Protein AF-A0A1U6GLF3-F1 (afdb_monomer)

Secondary structure (DSSP, 8-state):
--S-------B-SS-B-HHHHHHHHHHH--SEEEE-SSS-TTT-PPPPHHHHHHHHHHHHHTT-EEEEE-TTGGGS-S-----HHHHHTTSSEEEEEESIIIIIGGG--EEEE--HHHHHHHHHHHHHHHSS--HHHHHHHHHHHHTSHHHHHHHHHHHHHHHHHHHHHHHHHTTTPPPPTT--SSSEEEEE-SS-HHHHHHHHHHTT---EEGGGGSTT----SEEEEETTT--HHHHHHHHHHHHHTT-

Sequence (251 aa):
MKGYQVVSVERDYQGPNIEQMRQILEKYRPKLYITNSVLHNPTSYNLQPARAHQVLNLMHEYDVCIFEDDLYAAFLPDEKPLRYANIDQFERVFYATGFSKSMASGWRVGMLVSPDRFINQIIKLKTLSNMTSPEFGERVVHRLWTQGEYRRQLKKVHQKLYIAHQDMRDALSKIDINYPEHTNQGIFAWIDTGVDSGKLALEAYKDGWLVAPGQLFNPNAQSSTYLRLNVATTSHEFLKWLGEYISSLSI

Radius of gyration: 19.98 Å; Cα contacts (8 Å, |Δi|>4): 381; chains: 1; bounding box: 58×38×49 Å

Structure (mmCIF, N/CA/C/O backbone):
data_AF-A0A1U6GLF3-F1
#
_entry.id   AF-A0A1U6GLF3-F1
#
loop_
_atom_site.group_PDB
_atom_site.id
_atom_site.type_symbol
_atom_site.label_atom_id
_atom_site.label_alt_id
_atom_site.label_comp_id
_atom_site.label_asym_id
_atom_site.label_entity_id
_atom_site.label_seq_id
_atom_site.pdbx_PDB_ins_code
_atom_site.Cartn_x
_atom_site.Cartn_y
_atom_site.Cartn_z
_atom_site.occupancy
_atom_site.B_iso_or_equiv
_atom_site.auth_seq_id
_atom_site.auth_comp_id
_atom_site.auth_asym_id
_atom_site.auth_atom_id
_atom_site.pdbx_PDB_model_num
ATOM 1 N N . MET A 1 1 ? -2.210 18.570 5.078 1.00 46.34 1 MET A N 1
ATOM 2 C CA . MET A 1 1 ? -2.744 18.012 6.340 1.00 46.34 1 MET A CA 1
ATOM 3 C C . MET A 1 1 ? -2.269 18.890 7.486 1.00 46.34 1 MET A C 1
ATOM 5 O O . MET A 1 1 ? -1.106 18.806 7.844 1.00 46.34 1 MET A O 1
ATOM 9 N N . LYS A 1 2 ? -3.097 19.808 7.998 1.00 44.94 2 LYS A N 1
ATOM 10 C CA . LYS A 1 2 ? -2.726 20.607 9.178 1.00 44.94 2 LYS A CA 1
ATOM 11 C C . LYS A 1 2 ? -3.247 19.88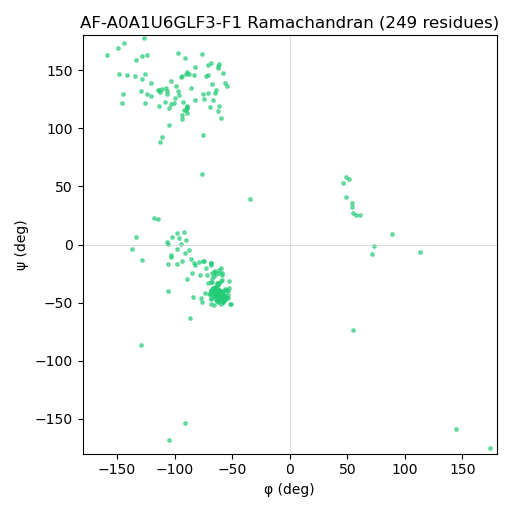8 10.426 1.00 44.94 2 LYS A C 1
ATOM 13 O O . LYS A 1 2 ? -4.442 19.628 10.492 1.00 44.94 2 LYS A O 1
ATOM 18 N N . GLY A 1 3 ? -2.356 19.559 11.365 1.00 79.50 3 GLY A N 1
ATOM 19 C CA . GLY A 1 3 ? -2.713 19.138 12.728 1.00 79.50 3 GLY A CA 1
ATOM 20 C C . GLY A 1 3 ? -2.412 17.689 13.137 1.00 79.50 3 GLY A C 1
ATOM 21 O O . GLY A 1 3 ? -2.563 17.384 14.313 1.00 79.50 3 GLY A O 1
ATOM 22 N N . TYR A 1 4 ? -1.962 16.810 12.233 1.00 85.75 4 TYR A N 1
ATOM 23 C CA . TYR A 1 4 ? -1.623 15.419 12.578 1.00 85.75 4 TYR A CA 1
ATOM 24 C C . TYR A 1 4 ? -0.126 15.154 12.423 1.00 85.75 4 TYR A C 1
ATOM 26 O O . TYR A 1 4 ? 0.455 15.486 11.390 1.00 85.75 4 TYR A O 1
ATOM 34 N N . GLN A 1 5 ? 0.477 14.523 13.431 1.00 89.88 5 GLN A N 1
ATOM 35 C CA . GLN A 1 5 ? 1.827 13.975 13.346 1.00 89.88 5 GLN A CA 1
ATOM 36 C C . GLN A 1 5 ? 1.745 12.533 12.840 1.00 89.88 5 GLN A C 1
ATOM 38 O O . GLN A 1 5 ? 1.133 11.681 13.483 1.00 89.88 5 GLN A O 1
ATOM 43 N N . VAL A 1 6 ? 2.355 12.265 11.687 1.00 91.12 6 VAL A N 1
ATOM 44 C CA . VAL A 1 6 ? 2.458 10.915 11.121 1.00 91.12 6 VAL A CA 1
ATOM 45 C C . VAL A 1 6 ? 3.808 10.332 11.518 1.00 91.12 6 VAL A C 1
ATOM 47 O O . VAL A 1 6 ? 4.839 10.968 11.315 1.00 91.12 6 VAL A O 1
ATOM 50 N N . VAL A 1 7 ? 3.795 9.128 12.085 1.00 93.62 7 VAL A N 1
ATOM 51 C CA . VAL A 1 7 ? 5.000 8.367 12.429 1.00 93.62 7 VAL A CA 1
ATOM 52 C C . VAL A 1 7 ? 4.946 7.052 11.663 1.00 93.62 7 VAL A C 1
ATOM 54 O O . VAL A 1 7 ? 3.930 6.359 11.694 1.00 93.62 7 VAL A O 1
ATOM 57 N N . SER A 1 8 ? 6.011 6.735 10.934 1.00 93.62 8 SER A N 1
ATOM 58 C CA . SER A 1 8 ? 6.107 5.515 10.135 1.00 93.62 8 SER A CA 1
ATOM 59 C C . SER A 1 8 ? 6.685 4.360 10.935 1.00 93.62 8 SER A C 1
ATOM 61 O O . SER A 1 8 ? 7.580 4.557 11.753 1.00 93.62 8 SER A O 1
ATOM 63 N N . VAL A 1 9 ? 6.237 3.154 10.605 1.00 95.38 9 VAL A N 1
ATOM 64 C CA . VAL A 1 9 ? 6.866 1.899 11.008 1.00 95.38 9 VAL A CA 1
ATOM 65 C C . VAL A 1 9 ? 7.381 1.203 9.751 1.00 95.38 9 VAL A C 1
ATOM 67 O O . VAL A 1 9 ? 6.678 1.127 8.741 1.00 95.38 9 VAL A O 1
ATOM 70 N N . GLU A 1 10 ? 8.619 0.736 9.796 1.00 94.56 10 GLU A N 1
ATOM 71 C CA . GLU A 1 10 ? 9.211 -0.107 8.770 1.00 94.56 10 GLU A CA 1
ATOM 72 C C . GLU A 1 10 ? 8.442 -1.418 8.665 1.00 94.56 10 GLU A C 1
ATOM 74 O O . GLU A 1 10 ? 7.819 -1.886 9.621 1.00 94.56 10 GLU A O 1
ATOM 79 N N . ARG A 1 11 ? 8.480 -2.030 7.487 1.00 94.50 11 ARG A N 1
ATOM 80 C CA . ARG A 1 11 ? 7.814 -3.303 7.242 1.00 94.50 11 ARG A CA 1
ATOM 81 C C . ARG A 1 11 ? 8.654 -4.192 6.350 1.00 94.50 11 ARG A C 1
ATOM 83 O O . ARG A 1 11 ? 9.294 -3.718 5.416 1.00 94.50 11 ARG A O 1
ATOM 90 N N . ASP A 1 12 ? 8.568 -5.480 6.615 1.00 95.81 12 ASP A N 1
ATOM 91 C CA . ASP A 1 12 ? 9.106 -6.537 5.774 1.00 95.81 12 ASP A CA 1
ATOM 92 C C . ASP A 1 12 ? 7.955 -7.226 5.007 1.00 95.81 12 ASP A C 1
ATOM 94 O O . ASP A 1 12 ? 6.815 -6.734 4.948 1.00 95.81 12 ASP A O 1
ATOM 98 N N . TYR A 1 13 ? 8.253 -8.364 4.381 1.00 95.19 13 TYR A N 1
ATOM 99 C CA . TYR A 1 13 ? 7.259 -9.184 3.686 1.00 95.19 13 TYR A CA 1
ATOM 100 C C . TYR A 1 13 ? 6.244 -9.849 4.626 1.00 95.19 13 TYR A C 1
ATOM 102 O O . TYR A 1 13 ? 5.195 -10.292 4.165 1.00 95.19 13 TYR A O 1
ATOM 110 N N . GLN A 1 14 ? 6.531 -9.908 5.929 1.00 95.19 14 GLN A N 1
ATOM 111 C CA . GLN A 1 14 ? 5.641 -10.463 6.943 1.00 95.19 14 GLN A CA 1
ATOM 112 C C . GLN A 1 14 ? 4.687 -9.413 7.519 1.00 95.19 14 GLN A C 1
ATOM 114 O O . GLN A 1 14 ? 3.576 -9.751 7.933 1.00 95.19 14 GLN A O 1
ATOM 119 N N . GLY A 1 15 ? 5.107 -8.147 7.556 1.00 95.62 15 GLY A N 1
ATOM 120 C CA . GLY A 1 15 ? 4.321 -7.012 8.032 1.00 95.62 15 GLY A CA 1
ATOM 121 C C . GLY A 1 15 ? 5.177 -5.963 8.753 1.00 95.62 15 GLY A C 1
ATOM 122 O O . GLY A 1 15 ? 6.382 -5.886 8.526 1.00 95.62 15 GLY A O 1
ATOM 123 N N . PRO A 1 16 ? 4.577 -5.105 9.597 1.00 97.38 16 PRO A N 1
ATOM 124 C CA . PRO A 1 16 ? 5.299 -4.015 10.259 1.00 97.38 16 PRO A CA 1
ATOM 125 C C . PRO A 1 16 ? 6.267 -4.523 11.336 1.00 97.38 16 PRO A C 1
ATOM 127 O O . PRO A 1 16 ? 5.963 -5.495 12.025 1.00 97.38 16 PRO A O 1
ATOM 130 N N . ASN A 1 17 ? 7.409 -3.864 11.528 1.00 97.88 17 ASN A N 1
ATOM 131 C CA . ASN A 1 17 ? 8.384 -4.171 12.575 1.00 97.88 17 ASN A CA 1
ATOM 132 C C . ASN A 1 17 ? 7.757 -3.991 13.972 1.00 97.88 17 ASN A C 1
ATOM 134 O O . ASN A 1 17 ? 7.386 -2.884 14.358 1.00 97.88 17 ASN A O 1
ATOM 138 N N . ILE A 1 18 ? 7.633 -5.089 14.724 1.00 98.25 18 ILE A N 1
ATOM 139 C CA . ILE A 1 18 ? 6.930 -5.114 16.018 1.00 98.25 18 ILE A CA 1
ATOM 140 C C . ILE A 1 18 ? 7.671 -4.328 17.095 1.00 98.25 18 ILE A C 1
ATOM 142 O O . ILE A 1 18 ? 7.039 -3.623 17.877 1.00 98.25 18 ILE A O 1
ATOM 146 N N . GLU A 1 19 ? 8.997 -4.424 17.127 1.00 98.25 19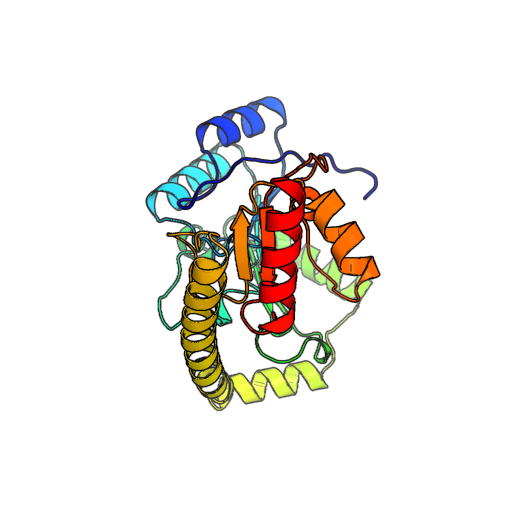 GLU A N 1
ATOM 147 C CA . GLU A 1 19 ? 9.806 -3.744 18.137 1.00 98.25 19 GLU A CA 1
ATOM 148 C C . GLU A 1 19 ? 9.760 -2.229 17.931 1.00 98.25 19 GLU A C 1
ATOM 150 O O . GLU A 1 19 ? 9.442 -1.468 18.844 1.00 98.25 19 GLU A O 1
ATOM 155 N N . GLN A 1 20 ? 9.948 -1.785 16.687 1.00 98.06 20 GLN A N 1
ATOM 156 C CA . GLN A 1 20 ? 9.803 -0.375 16.340 1.00 98.06 20 GLN A CA 1
ATOM 157 C C . GLN A 1 20 ? 8.376 0.125 16.608 1.00 98.06 20 GLN A C 1
ATOM 159 O O . GLN A 1 20 ? 8.192 1.235 17.108 1.00 98.06 20 GLN A O 1
ATOM 164 N N . MET A 1 21 ? 7.357 -0.691 16.318 1.00 98.19 21 MET A N 1
ATOM 165 C CA . MET A 1 21 ? 5.968 -0.352 16.624 1.00 98.19 21 MET A CA 1
ATOM 166 C C . MET A 1 21 ? 5.758 -0.141 18.127 1.00 98.19 21 MET A C 1
ATOM 168 O O . MET A 1 21 ? 5.161 0.867 18.499 1.00 98.19 21 MET A O 1
ATOM 172 N N . ARG A 1 22 ? 6.282 -1.021 18.992 1.00 98.50 22 ARG A N 1
ATOM 173 C CA . ARG A 1 22 ? 6.209 -0.862 20.455 1.00 98.50 22 ARG A CA 1
ATOM 174 C C . ARG A 1 22 ? 6.838 0.457 20.908 1.00 98.50 22 ARG A C 1
ATOM 176 O O . ARG A 1 22 ? 6.184 1.235 21.599 1.00 98.50 22 ARG A O 1
ATOM 183 N N . GLN A 1 23 ? 8.046 0.761 20.437 1.00 98.38 23 GLN A N 1
ATOM 184 C CA . GLN A 1 23 ? 8.742 2.013 20.760 1.00 98.38 23 GLN A CA 1
ATOM 185 C C . GLN A 1 23 ? 7.941 3.251 20.325 1.00 98.38 23 GLN A C 1
ATOM 187 O O . GLN A 1 23 ? 7.858 4.243 21.054 1.00 98.38 23 GLN A O 1
ATOM 192 N N . ILE A 1 24 ? 7.310 3.199 19.147 1.00 97.69 24 ILE A N 1
ATOM 193 C CA . ILE A 1 24 ? 6.441 4.274 18.652 1.00 97.69 24 ILE A CA 1
ATOM 194 C C . ILE A 1 24 ? 5.203 4.429 19.543 1.00 97.69 24 ILE A C 1
ATOM 196 O O . ILE A 1 24 ? 4.831 5.555 19.883 1.00 97.69 24 ILE A O 1
ATOM 200 N N . LEU A 1 25 ? 4.569 3.320 19.929 1.00 98.06 25 LEU A N 1
ATOM 201 C CA . LEU A 1 25 ? 3.377 3.320 20.776 1.00 98.06 25 LEU A CA 1
ATOM 202 C C . LEU A 1 25 ? 3.663 3.905 22.162 1.00 98.06 25 LEU A C 1
ATOM 204 O O . LEU A 1 25 ? 2.889 4.733 22.644 1.00 98.06 25 LEU A O 1
ATOM 208 N N . GLU A 1 26 ? 4.792 3.544 22.769 1.00 97.81 26 GLU A N 1
ATOM 209 C CA . GLU A 1 26 ? 5.230 4.069 24.065 1.00 97.81 26 GLU A CA 1
ATOM 210 C C . GLU A 1 26 ? 5.512 5.567 24.013 1.00 97.81 26 GLU A C 1
ATOM 212 O O . GLU A 1 26 ? 5.031 6.317 24.866 1.00 97.81 26 GLU A O 1
ATOM 217 N N . LYS A 1 27 ? 6.262 5.996 22.993 1.00 97.62 27 LYS A N 1
ATOM 218 C CA . LYS A 1 27 ? 6.751 7.369 22.869 1.00 97.62 27 LYS A CA 1
ATOM 219 C C . LYS A 1 27 ? 5.681 8.353 22.409 1.00 97.62 27 LYS A C 1
ATOM 221 O O . LYS A 1 27 ? 5.593 9.451 22.950 1.00 97.62 27 LYS A O 1
ATOM 226 N N . TYR A 1 28 ? 4.911 7.995 21.383 1.00 96.38 28 TYR A N 1
ATOM 227 C CA . TYR A 1 28 ? 4.011 8.927 20.696 1.00 96.38 28 TYR A CA 1
ATOM 228 C C . TYR A 1 28 ? 2.534 8.712 21.030 1.00 96.38 28 TYR A C 1
ATOM 230 O O . TYR A 1 28 ? 1.734 9.606 20.763 1.00 96.38 28 TYR A O 1
ATOM 238 N N . ARG A 1 29 ? 2.160 7.553 21.599 1.00 95.94 29 ARG A N 1
ATOM 239 C CA . ARG A 1 29 ? 0.769 7.202 21.953 1.00 95.94 29 ARG A CA 1
ATOM 240 C C . ARG A 1 29 ? -0.233 7.516 20.820 1.00 95.94 29 ARG A C 1
ATOM 242 O O . ARG A 1 29 ? -1.217 8.231 21.050 1.00 95.94 29 ARG A O 1
ATOM 249 N N . PRO A 1 30 ? 0.016 7.031 19.584 1.00 96.75 30 PRO A N 1
ATOM 250 C CA . PRO A 1 30 ? -0.841 7.322 18.441 1.00 96.75 30 PRO A CA 1
ATOM 251 C C . PRO A 1 30 ? -2.260 6.789 18.672 1.00 96.75 30 PRO A C 1
ATOM 253 O O . PRO A 1 30 ? -2.469 5.844 19.423 1.00 96.75 30 PRO A O 1
ATOM 256 N N . LYS A 1 31 ? -3.249 7.389 18.004 1.00 95.81 31 LYS A N 1
ATOM 257 C CA . LYS A 1 31 ? -4.660 6.967 18.105 1.00 95.81 31 LYS A CA 1
ATOM 258 C C . LYS A 1 31 ? -5.116 6.051 16.974 1.00 95.81 31 LYS A C 1
ATOM 260 O O . LYS A 1 31 ? -6.149 5.398 17.101 1.00 95.81 31 LYS A O 1
ATOM 265 N N . LEU A 1 32 ? -4.359 6.015 15.880 1.00 97.38 32 LEU A N 1
ATOM 266 C CA . LEU A 1 32 ? -4.729 5.299 14.669 1.00 97.38 32 LEU A CA 1
ATOM 267 C C . LEU A 1 32 ? -3.494 4.710 13.987 1.00 97.38 32 LEU A C 1
ATOM 269 O O . LEU A 1 32 ? -2.537 5.434 13.712 1.00 97.38 32 LEU A O 1
ATOM 273 N N . TYR A 1 33 ? -3.556 3.422 13.667 1.00 98.00 33 TYR A N 1
ATOM 274 C CA . TYR A 1 33 ? -2.634 2.746 12.760 1.00 98.00 33 TYR A CA 1
ATOM 275 C C . TYR A 1 33 ? -3.322 2.535 11.408 1.00 98.00 33 TYR A C 1
ATOM 277 O O . TYR A 1 33 ? -4.371 1.905 11.350 1.00 98.00 33 TYR A O 1
ATOM 285 N N . ILE A 1 34 ? -2.763 3.071 10.321 1.00 97.38 34 ILE A N 1
ATOM 286 C CA . ILE A 1 34 ? -3.330 2.965 8.966 1.00 97.38 34 ILE A CA 1
ATOM 287 C C . ILE A 1 34 ? -2.485 1.985 8.157 1.00 97.38 34 ILE A C 1
ATOM 289 O O . ILE A 1 34 ? -1.262 2.123 8.120 1.00 97.38 34 ILE A O 1
ATOM 293 N N . THR A 1 35 ? -3.112 1.007 7.505 1.00 97.06 35 THR A N 1
ATOM 294 C CA . THR A 1 35 ? -2.374 -0.026 6.771 1.00 97.06 35 THR A CA 1
ATOM 295 C C . THR A 1 35 ? -3.207 -0.725 5.701 1.00 97.06 35 THR A C 1
ATOM 297 O O . THR A 1 35 ? -4.435 -0.695 5.726 1.00 97.06 35 THR A O 1
ATOM 300 N N . ASN A 1 36 ? -2.514 -1.402 4.788 1.00 96.50 36 ASN A N 1
ATOM 301 C CA . ASN A 1 36 ? -3.086 -2.435 3.934 1.00 96.50 36 ASN A CA 1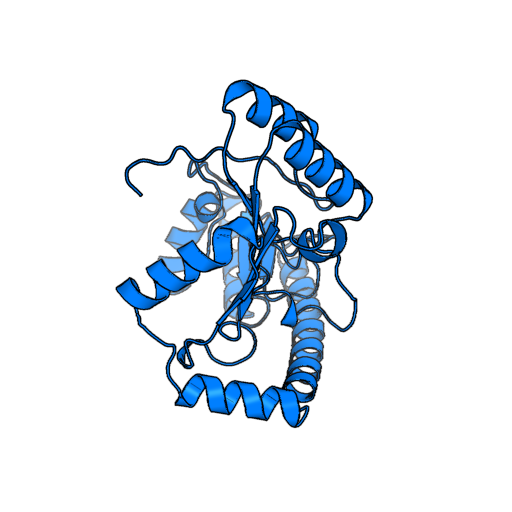
ATOM 302 C C . ASN A 1 36 ? -2.553 -3.792 4.414 1.00 96.50 36 ASN A C 1
ATOM 304 O O . ASN A 1 36 ? -1.335 -4.016 4.417 1.00 96.50 36 ASN A O 1
ATOM 308 N N . SER A 1 37 ? -3.454 -4.702 4.772 1.00 95.44 37 SER A N 1
ATOM 309 C CA . SER A 1 37 ? -3.089 -6.077 5.149 1.00 95.44 37 SER A CA 1
ATOM 310 C C . SER A 1 37 ? -2.950 -6.999 3.947 1.00 95.44 37 SER A C 1
ATOM 312 O O . SER A 1 37 ? -2.222 -7.986 4.005 1.00 95.44 37 SER A O 1
ATOM 314 N N . VAL A 1 38 ? -3.618 -6.663 2.845 1.00 95.50 38 VAL A N 1
ATOM 315 C CA . VAL A 1 38 ? -3.651 -7.453 1.616 1.00 95.50 38 VAL A CA 1
ATOM 316 C C . VAL A 1 38 ? -3.173 -6.584 0.467 1.00 95.50 38 VAL A C 1
ATOM 318 O O . VAL A 1 38 ? -3.677 -5.476 0.286 1.00 95.50 38 VAL A O 1
ATOM 321 N N . LEU A 1 39 ? -2.213 -7.090 -0.309 1.00 95.75 39 LEU A N 1
ATOM 322 C CA . LEU A 1 39 ? -1.627 -6.409 -1.461 1.00 95.75 39 LEU A CA 1
ATOM 323 C C . LEU A 1 39 ? -1.208 -4.975 -1.125 1.00 95.75 39 LEU A C 1
ATOM 325 O O . LEU A 1 39 ? -1.680 -4.006 -1.723 1.00 95.75 39 LEU A O 1
ATOM 329 N N . HIS A 1 40 ? -0.329 -4.847 -0.128 1.00 96.38 40 HIS A N 1
ATOM 330 C CA . HIS A 1 40 ? 0.075 -3.547 0.384 1.00 96.38 40 HIS A CA 1
ATOM 331 C C . HIS A 1 40 ? 0.609 -2.610 -0.695 1.00 96.38 40 HIS A C 1
ATOM 333 O O . HIS A 1 40 ? 1.439 -2.995 -1.506 1.00 96.38 40 HIS A O 1
ATOM 339 N N . ASN A 1 41 ? 0.205 -1.346 -0.671 1.00 95.50 41 ASN A N 1
ATOM 340 C CA . ASN A 1 41 ? 0.757 -0.352 -1.577 1.00 95.50 41 ASN A CA 1
ATOM 341 C C . ASN A 1 41 ? 1.957 0.355 -0.912 1.00 95.50 41 ASN A C 1
ATOM 343 O O . ASN A 1 41 ? 1.739 1.058 0.073 1.00 95.50 41 ASN A O 1
ATOM 347 N N . PRO A 1 42 ? 3.199 0.223 -1.427 1.00 95.81 42 PRO A N 1
ATOM 348 C CA . PRO A 1 42 ? 3.537 -0.178 -2.803 1.00 95.81 42 PRO A CA 1
ATOM 349 C C . PRO A 1 42 ? 4.015 -1.628 -3.007 1.00 95.81 42 PRO A C 1
ATOM 351 O O . PRO A 1 42 ? 4.175 -2.041 -4.150 1.00 95.81 42 PRO A O 1
ATOM 354 N N . THR A 1 43 ? 4.278 -2.386 -1.942 1.00 96.19 43 THR A N 1
ATOM 355 C CA . THR A 1 43 ? 5.082 -3.628 -1.988 1.00 96.19 43 THR A CA 1
ATOM 356 C C . THR A 1 43 ? 4.368 -4.885 -2.502 1.00 96.19 43 THR A C 1
ATOM 358 O O . THR A 1 43 ? 5.013 -5.890 -2.795 1.00 96.19 43 THR A O 1
ATOM 361 N N . SER A 1 44 ? 3.039 -4.869 -2.570 1.00 96.12 44 SER A N 1
ATOM 362 C CA . SER A 1 44 ? 2.164 -6.023 -2.816 1.00 96.12 44 SER A CA 1
ATOM 363 C C . SER A 1 44 ? 2.385 -7.189 -1.839 1.00 96.12 44 SER A C 1
ATOM 365 O O . SER A 1 44 ? 2.127 -8.350 -2.157 1.00 96.12 44 SER A O 1
ATOM 367 N N . TYR A 1 45 ? 2.863 -6.900 -0.627 1.00 95.62 45 TYR A N 1
ATOM 368 C CA . TYR A 1 45 ? 3.006 -7.896 0.437 1.00 95.62 45 TYR A CA 1
ATOM 369 C C . TYR A 1 45 ? 1.685 -8.104 1.176 1.00 95.62 45 TYR A C 1
ATOM 371 O O . TYR A 1 45 ? 0.929 -7.150 1.386 1.00 95.62 45 TYR A O 1
ATOM 379 N N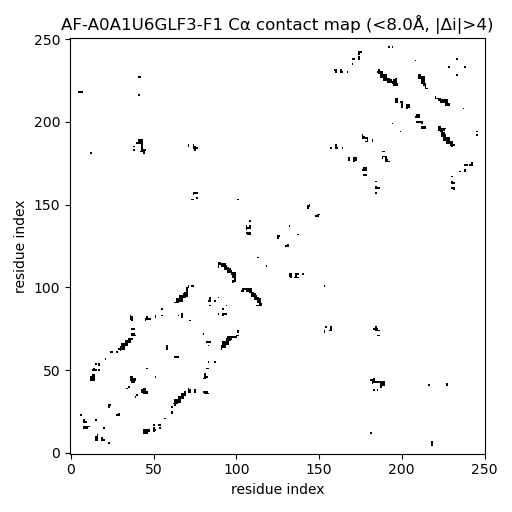 . ASN A 1 46 ? 1.458 -9.342 1.610 1.00 95.12 46 ASN A N 1
ATOM 380 C CA . ASN A 1 46 ? 0.340 -9.734 2.459 1.00 95.12 46 ASN A CA 1
ATOM 381 C C . ASN A 1 46 ? 0.827 -9.918 3.900 1.00 95.12 46 ASN A C 1
ATOM 383 O O . ASN A 1 46 ? 1.913 -10.443 4.139 1.00 95.12 46 ASN A O 1
ATOM 387 N N . LEU A 1 47 ? 0.012 -9.487 4.856 1.00 95.31 47 LEU A N 1
ATOM 388 C CA . LEU A 1 47 ? 0.265 -9.648 6.281 1.00 95.31 47 LEU A CA 1
ATOM 389 C C . LEU A 1 47 ? 0.276 -11.131 6.673 1.00 95.31 47 LEU A C 1
ATOM 391 O O . LEU A 1 47 ? -0.640 -11.879 6.331 1.00 95.31 47 LEU A O 1
ATOM 395 N N . GLN A 1 48 ? 1.283 -11.537 7.446 1.00 94.75 48 GLN A N 1
ATOM 396 C CA . GLN A 1 48 ? 1.414 -12.915 7.917 1.00 94.75 48 GLN A CA 1
ATOM 397 C C . GLN A 1 48 ? 0.708 -13.136 9.265 1.00 94.75 48 GLN A C 1
ATOM 399 O O . GLN A 1 48 ? 0.726 -12.236 10.110 1.00 94.75 48 GLN A O 1
ATOM 404 N N . PRO A 1 49 ? 0.147 -14.337 9.526 1.00 94.38 49 PRO A N 1
ATOM 405 C CA . PRO A 1 49 ? -0.617 -14.630 10.744 1.00 94.38 49 PRO A CA 1
ATOM 406 C C . PRO A 1 49 ? 0.064 -14.273 12.057 1.00 94.38 49 PRO A C 1
ATOM 408 O O . PRO A 1 49 ? -0.510 -13.548 12.869 1.00 94.38 49 PRO A O 1
ATOM 411 N N . ALA A 1 50 ? 1.307 -14.715 12.250 1.00 95.62 50 ALA A N 1
ATOM 412 C CA . ALA A 1 50 ? 2.049 -14.418 13.472 1.00 95.62 50 ALA A CA 1
ATOM 413 C C . ALA A 1 50 ? 2.195 -12.903 13.692 1.00 95.62 50 ALA A C 1
ATOM 415 O O . ALA A 1 50 ? 1.974 -12.408 14.798 1.00 95.62 50 ALA A O 1
ATOM 416 N N . ARG A 1 51 ? 2.485 -12.157 12.617 1.00 96.88 51 ARG A N 1
ATOM 417 C CA . ARG A 1 51 ? 2.644 -10.704 12.674 1.00 96.88 51 ARG A CA 1
ATOM 418 C C . ARG A 1 51 ? 1.323 -10.002 12.970 1.00 96.88 51 ARG A C 1
ATOM 420 O O . ARG A 1 51 ? 1.303 -9.063 13.759 1.00 96.88 51 ARG A O 1
ATOM 427 N N . ALA A 1 52 ? 0.222 -10.487 12.397 1.00 97.25 52 ALA A N 1
ATOM 428 C CA . ALA A 1 52 ? -1.107 -9.942 12.642 1.00 97.25 52 ALA A CA 1
ATOM 429 C C . ALA A 1 52 ? -1.491 -10.003 14.128 1.00 97.25 52 ALA A C 1
ATOM 431 O O . ALA A 1 52 ? -1.908 -8.995 14.695 1.00 97.25 52 ALA A O 1
ATOM 432 N N . HIS A 1 53 ? -1.284 -11.155 14.775 1.00 97.62 53 HIS A N 1
ATOM 433 C CA . HIS A 1 53 ? -1.562 -11.318 16.204 1.00 97.62 53 HIS A CA 1
ATOM 434 C C . HIS A 1 53 ? -0.676 -10.422 17.078 1.00 97.62 53 HIS A C 1
ATOM 436 O O . HIS A 1 53 ? -1.170 -9.809 18.020 1.00 97.62 53 HIS A O 1
ATOM 442 N N . GLN A 1 54 ? 0.616 -10.296 16.756 1.00 98.12 54 GLN A N 1
ATOM 443 C CA . GLN A 1 54 ? 1.527 -9.410 17.489 1.00 98.12 54 GLN A CA 1
ATOM 444 C C . GLN A 1 54 ? 1.092 -7.941 17.408 1.00 98.12 54 GLN A C 1
ATOM 446 O O . GLN A 1 54 ? 1.061 -7.255 18.428 1.00 98.12 54 GLN A O 1
ATOM 451 N N . VAL A 1 55 ? 0.719 -7.471 16.212 1.00 98.31 55 VAL A N 1
ATOM 452 C CA . VAL A 1 55 ? 0.205 -6.108 16.021 1.00 98.31 55 VAL A CA 1
ATOM 453 C C . VAL A 1 55 ? -1.094 -5.910 16.792 1.00 98.31 55 VAL A C 1
ATOM 455 O O . VAL A 1 55 ? -1.211 -4.921 17.505 1.00 98.31 55 VAL A O 1
ATOM 458 N N . LEU A 1 56 ? -2.054 -6.836 16.701 1.00 98.25 56 LEU A N 1
ATOM 459 C CA . LEU A 1 56 ? -3.321 -6.712 17.426 1.00 98.25 56 LEU A CA 1
ATOM 460 C C . LEU A 1 56 ? -3.107 -6.654 18.936 1.00 98.25 56 LEU A C 1
ATOM 462 O O . LEU A 1 56 ? -3.660 -5.768 19.578 1.00 98.25 56 LEU A O 1
ATOM 466 N N . ASN A 1 57 ? -2.247 -7.509 19.491 1.00 98.25 57 ASN A N 1
ATOM 467 C CA . ASN A 1 57 ? -1.911 -7.474 20.914 1.00 98.25 57 ASN A CA 1
ATOM 468 C C . ASN A 1 57 ? -1.366 -6.102 21.337 1.00 98.25 57 ASN A C 1
ATOM 470 O O . ASN A 1 57 ? -1.811 -5.557 22.344 1.00 98.25 57 ASN A O 1
ATOM 474 N N . LEU A 1 58 ? -0.470 -5.507 20.540 1.00 98.38 58 LEU A N 1
ATOM 475 C CA . LEU A 1 58 ? 0.011 -4.142 20.771 1.00 98.38 58 LEU A CA 1
ATOM 476 C C . LEU A 1 58 ? -1.118 -3.106 20.664 1.00 98.38 58 LEU A C 1
ATOM 478 O O . LEU A 1 58 ? -1.234 -2.218 21.504 1.00 98.38 58 LEU A O 1
ATOM 482 N N . MET A 1 59 ? -1.975 -3.204 19.648 1.00 98.19 59 MET A N 1
ATOM 483 C CA . MET A 1 59 ? -3.093 -2.271 19.492 1.00 98.19 59 MET A CA 1
ATOM 484 C C . MET A 1 59 ? -4.085 -2.372 20.660 1.00 98.19 59 MET A C 1
ATOM 486 O O . MET A 1 59 ? -4.637 -1.346 21.057 1.00 98.19 59 MET A O 1
ATOM 490 N N . HIS A 1 60 ? -4.291 -3.567 21.228 1.00 97.19 60 HIS A N 1
ATOM 491 C CA . HIS A 1 60 ? -5.056 -3.783 22.461 1.00 97.19 60 HIS A CA 1
ATOM 492 C C . HIS A 1 60 ? -4.371 -3.155 23.677 1.00 97.19 60 HIS A C 1
ATOM 494 O O . HIS A 1 60 ? -5.000 -2.362 24.373 1.00 97.19 60 HIS A O 1
ATOM 500 N N . GLU A 1 61 ? -3.089 -3.456 23.896 1.00 97.75 61 GLU A N 1
ATOM 501 C CA . GLU A 1 61 ? -2.296 -2.979 25.037 1.00 97.75 61 GLU A CA 1
ATOM 502 C C . GLU A 1 61 ? -2.262 -1.442 25.134 1.00 97.75 61 GLU A C 1
ATOM 504 O O . GLU A 1 61 ? -2.390 -0.880 26.222 1.00 97.75 61 GLU A O 1
ATOM 509 N N . TYR A 1 62 ? -2.140 -0.749 23.999 1.00 97.88 62 TYR A N 1
ATOM 510 C CA . TYR A 1 62 ? -1.997 0.712 23.955 1.00 97.88 62 TYR A CA 1
ATOM 511 C C . TYR A 1 62 ? -3.288 1.462 23.576 1.00 97.88 62 TYR A C 1
ATOM 513 O O . TYR A 1 62 ? -3.243 2.682 23.409 1.00 97.88 62 TYR A O 1
ATOM 521 N N . ASP A 1 63 ? -4.422 0.761 23.457 1.00 96.88 63 ASP A N 1
ATOM 522 C CA . ASP A 1 63 ? -5.730 1.302 23.046 1.00 96.88 63 ASP A CA 1
ATOM 523 C C . ASP A 1 63 ? -5.687 2.124 21.740 1.00 96.88 63 ASP A C 1
ATOM 525 O O . ASP A 1 63 ? -6.067 3.297 21.672 1.00 96.88 63 ASP A O 1
ATOM 529 N N . VAL A 1 64 ? -5.188 1.493 20.676 1.00 98.19 64 VAL A N 1
ATOM 530 C CA . VAL A 1 64 ? -5.040 2.098 19.345 1.00 98.19 64 VAL A CA 1
ATOM 531 C C . VAL A 1 64 ? -6.009 1.453 18.361 1.00 98.19 64 VAL A C 1
ATOM 533 O O . VAL A 1 64 ? -6.128 0.233 18.305 1.00 98.19 64 VAL A O 1
ATOM 536 N N . CYS A 1 65 ? -6.710 2.265 17.568 1.00 98.38 65 CYS A N 1
ATOM 537 C CA . CYS A 1 65 ? -7.569 1.755 16.498 1.00 98.38 65 CYS A CA 1
ATOM 538 C C . CYS A 1 65 ? -6.752 1.445 15.237 1.00 98.38 65 CYS A C 1
ATOM 540 O O . CYS A 1 65 ? -5.742 2.098 14.968 1.00 98.38 65 CYS A O 1
ATOM 542 N N . ILE A 1 66 ? -7.226 0.506 14.419 1.00 98.62 66 ILE A N 1
ATOM 543 C CA . ILE A 1 66 ? -6.637 0.216 13.104 1.00 98.62 66 ILE A CA 1
ATOM 544 C C . ILE A 1 66 ? -7.581 0.729 12.018 1.00 98.62 66 ILE A C 1
ATOM 546 O O . ILE A 1 66 ? -8.778 0.485 12.086 1.00 98.62 66 ILE A O 1
ATOM 550 N N . PHE A 1 67 ? -7.056 1.411 11.006 1.00 98.44 67 PHE A N 1
ATOM 551 C CA . PHE A 1 67 ? -7.735 1.637 9.735 1.00 98.44 67 PHE A CA 1
ATOM 552 C C . PHE A 1 67 ? -7.110 0.726 8.681 1.00 98.44 67 PHE A C 1
ATOM 554 O O . PHE A 1 67 ? -6.008 0.974 8.188 1.00 98.44 67 PHE A O 1
ATOM 561 N N . GLU A 1 68 ? -7.816 -0.350 8.370 1.00 98.00 68 GLU A N 1
ATOM 562 C CA . GLU A 1 68 ? -7.441 -1.346 7.381 1.00 98.00 68 GLU A CA 1
ATOM 563 C C . GLU A 1 68 ? -8.074 -0.992 6.030 1.00 98.00 68 GLU A C 1
ATOM 565 O O . GLU A 1 68 ? -9.285 -1.108 5.839 1.00 98.00 68 GLU A O 1
ATOM 570 N N . ASP A 1 69 ? -7.247 -0.538 5.090 1.00 96.88 69 ASP A N 1
ATOM 571 C CA . ASP A 1 69 ? -7.639 -0.277 3.705 1.00 96.88 69 ASP A CA 1
ATOM 572 C C . ASP A 1 69 ? -7.428 -1.543 2.858 1.00 96.88 69 ASP A C 1
ATOM 574 O O . ASP A 1 69 ? -6.305 -2.015 2.671 1.00 96.88 69 ASP A O 1
ATOM 578 N N . ASP A 1 70 ? -8.524 -2.088 2.338 1.00 94.44 70 ASP A N 1
ATOM 579 C CA . ASP A 1 70 ? -8.597 -3.360 1.618 1.00 94.44 70 ASP A CA 1
ATOM 580 C C . ASP A 1 70 ? -8.981 -3.176 0.139 1.00 94.44 70 ASP A C 1
ATOM 582 O O . ASP A 1 70 ? -9.474 -4.098 -0.515 1.00 94.44 70 ASP A O 1
ATOM 586 N N . LEU A 1 71 ? -8.767 -1.977 -0.421 1.00 92.12 71 LEU A N 1
ATOM 587 C CA . LEU A 1 71 ? -9.144 -1.637 -1.801 1.00 92.12 71 LEU A CA 1
ATOM 588 C C . LEU A 1 71 ? -8.497 -2.527 -2.874 1.00 92.12 71 LEU A C 1
ATOM 590 O O . LEU A 1 71 ? -9.050 -2.660 -3.969 1.00 92.12 71 LEU A O 1
ATOM 594 N N . TYR A 1 72 ? -7.330 -3.110 -2.593 1.00 92.75 72 TYR A N 1
ATOM 595 C CA . TYR A 1 72 ? -6.601 -3.959 -3.538 1.00 92.75 72 TYR A CA 1
ATOM 596 C C . TYR A 1 72 ? -6.916 -5.448 -3.391 1.00 92.75 72 TYR A C 1
ATOM 598 O O . TYR A 1 72 ? -6.621 -6.210 -4.307 1.00 92.75 72 TYR A O 1
ATOM 606 N N . ALA A 1 73 ? -7.560 -5.882 -2.304 1.00 91.38 73 ALA A N 1
ATOM 607 C CA . ALA A 1 73 ? -7.709 -7.304 -1.992 1.00 91.38 73 ALA A CA 1
ATOM 608 C C . ALA A 1 73 ? -8.485 -8.106 -3.042 1.00 91.38 73 ALA A C 1
ATOM 610 O O . ALA A 1 73 ? -8.268 -9.305 -3.181 1.00 91.38 73 ALA A O 1
ATOM 611 N N . ALA A 1 74 ? -9.350 -7.450 -3.819 1.00 91.00 74 ALA A N 1
ATOM 612 C CA . ALA A 1 74 ? -10.076 -8.077 -4.920 1.00 91.00 74 ALA A CA 1
ATOM 613 C C . ALA A 1 74 ? -9.160 -8.642 -6.025 1.00 91.00 74 ALA A C 1
ATOM 615 O O . ALA A 1 74 ? -9.591 -9.506 -6.786 1.00 91.00 74 ALA A O 1
ATOM 616 N N . PHE A 1 75 ? -7.918 -8.161 -6.132 1.00 92.38 75 PHE A N 1
ATOM 617 C CA . PHE A 1 75 ? -6.946 -8.647 -7.112 1.00 92.38 75 PHE A CA 1
ATOM 618 C C . PHE A 1 75 ? -6.207 -9.904 -6.670 1.00 92.38 75 PHE A C 1
ATOM 620 O O . PHE A 1 75 ? -5.616 -10.562 -7.519 1.00 92.38 75 PHE A O 1
ATOM 627 N N . LEU A 1 76 ? -6.253 -10.254 -5.384 1.00 89.44 76 LEU A N 1
ATOM 628 C CA . LEU A 1 76 ? -5.668 -11.503 -4.928 1.00 89.44 76 LEU A CA 1
ATOM 629 C C . LEU A 1 76 ? -6.589 -12.662 -5.368 1.00 89.44 76 LEU A C 1
ATOM 631 O O . LEU A 1 76 ? -7.791 -12.609 -5.080 1.00 89.44 76 LEU A O 1
ATOM 635 N N . PRO A 1 77 ? -6.076 -13.677 -6.087 1.00 82.00 77 PRO A N 1
ATOM 636 C CA . PRO A 1 77 ? -6.847 -14.880 -6.405 1.00 82.00 77 PRO A CA 1
ATOM 637 C C . PRO A 1 77 ? -7.248 -15.622 -5.121 1.00 82.00 77 PRO A C 1
ATOM 639 O O . PRO A 1 77 ? -6.526 -15.488 -4.144 1.00 82.00 77 PRO A O 1
ATOM 642 N N . ASP A 1 78 ? -8.381 -16.353 -5.165 1.00 63.00 78 ASP A N 1
ATOM 643 C CA . ASP A 1 78 ? -9.217 -17.028 -4.123 1.00 63.00 78 ASP A CA 1
ATOM 644 C C . ASP A 1 78 ? -8.538 -17.669 -2.867 1.00 63.00 78 ASP A C 1
ATOM 646 O O . ASP A 1 78 ? -8.962 -18.699 -2.343 1.00 63.00 78 ASP A O 1
ATOM 650 N N . GLU A 1 79 ? -7.527 -17.036 -2.298 1.00 62.47 79 GLU A N 1
ATOM 651 C CA . GLU A 1 79 ? -7.013 -17.232 -0.954 1.00 62.47 79 GLU A CA 1
ATOM 652 C C . GLU A 1 79 ? -7.854 -16.336 -0.052 1.00 62.47 79 GLU A C 1
ATOM 654 O O . GLU A 1 79 ? -8.129 -15.200 -0.412 1.00 62.47 79 GLU A O 1
ATOM 659 N N . LYS A 1 80 ? -8.327 -16.807 1.104 1.00 72.38 80 LYS A N 1
ATOM 660 C CA . LYS A 1 80 ? -8.953 -15.919 2.097 1.00 72.38 80 LYS A CA 1
ATOM 661 C C . LYS A 1 80 ? -7.813 -15.152 2.772 1.00 72.38 80 LYS A C 1
ATOM 663 O O . LYS A 1 80 ? -7.235 -15.707 3.709 1.00 72.38 80 LYS A O 1
ATOM 668 N N . PRO A 1 81 ? -7.444 -13.932 2.333 1.00 81.62 81 PRO A N 1
ATOM 669 C CA . PRO A 1 81 ? -6.269 -13.306 2.894 1.00 81.62 81 PRO A CA 1
ATOM 670 C C . PRO A 1 81 ? -6.585 -12.850 4.313 1.00 81.62 81 PRO A C 1
ATOM 672 O O . PRO A 1 81 ? -7.716 -12.452 4.637 1.00 81.62 81 PRO A O 1
ATOM 675 N N . LEU A 1 82 ? -5.572 -12.940 5.163 1.00 89.06 82 LEU A N 1
ATOM 676 C CA . LEU A 1 82 ? -5.691 -12.541 6.546 1.00 89.06 82 LEU A CA 1
ATOM 677 C C . LEU A 1 82 ? -5.876 -11.026 6.648 1.00 89.06 82 LEU A C 1
ATOM 679 O O . LEU A 1 82 ? -5.224 -10.251 5.951 1.00 89.06 82 LEU A O 1
ATOM 683 N N . ARG A 1 83 ? -6.772 -10.624 7.542 1.00 94.50 83 ARG A N 1
ATOM 684 C CA . ARG A 1 83 ? -7.100 -9.232 7.830 1.00 94.50 83 ARG A CA 1
ATOM 685 C C . ARG A 1 83 ? -7.160 -9.036 9.326 1.00 94.50 83 ARG A C 1
ATOM 687 O O . ARG A 1 83 ? -7.646 -9.923 10.029 1.00 94.50 83 ARG A O 1
ATOM 694 N N . TYR A 1 84 ? -6.747 -7.867 9.791 1.00 97.56 84 TYR A N 1
ATOM 695 C CA . TYR A 1 84 ? -6.974 -7.443 11.163 1.00 97.56 84 TYR A CA 1
ATOM 696 C C . TYR A 1 84 ? -8.461 -7.492 11.490 1.00 97.56 84 TYR A C 1
ATOM 698 O O . TYR A 1 84 ? -8.823 -8.084 12.498 1.00 97.56 84 TYR A O 1
ATOM 706 N N . ALA A 1 85 ? -9.321 -6.990 10.597 1.00 96.12 85 ALA A N 1
ATOM 707 C CA . ALA A 1 85 ? -10.769 -6.994 10.777 1.00 96.12 85 ALA A CA 1
ATOM 708 C C . ALA A 1 85 ? -11.348 -8.390 11.052 1.00 96.12 85 ALA A C 1
ATOM 710 O O . ALA A 1 85 ? -12.220 -8.547 11.903 1.00 96.12 85 ALA A O 1
ATOM 711 N N . ASN A 1 86 ? -10.826 -9.416 10.369 1.00 92.38 86 ASN A N 1
ATOM 712 C CA . ASN A 1 86 ? -11.279 -10.796 10.544 1.00 92.38 86 ASN A CA 1
ATOM 713 C C . ASN A 1 86 ? -10.851 -11.389 11.894 1.00 92.38 86 ASN A C 1
ATOM 715 O O . ASN A 1 86 ? -11.559 -12.235 12.427 1.00 92.38 86 ASN A O 1
ATOM 719 N N . ILE A 1 87 ? -9.694 -11.001 12.431 1.00 95.69 87 ILE A N 1
ATOM 720 C CA . ILE A 1 87 ? -9.189 -11.528 13.709 1.00 95.69 87 ILE A CA 1
ATOM 721 C C . ILE A 1 87 ? -9.805 -10.755 14.882 1.00 95.69 87 ILE A C 1
ATOM 723 O O . ILE A 1 87 ? -10.259 -11.363 15.843 1.00 95.69 87 ILE A O 1
ATOM 727 N N . ASP A 1 88 ? -9.843 -9.427 14.770 1.00 96.56 88 ASP A N 1
ATOM 728 C CA . ASP A 1 88 ? -10.335 -8.477 15.777 1.00 96.56 88 ASP A CA 1
ATOM 729 C C . ASP A 1 88 ? -11.867 -8.432 15.871 1.00 96.56 88 ASP A C 1
ATOM 731 O O . ASP A 1 88 ? -12.412 -7.857 16.805 1.00 96.56 88 ASP A O 1
ATOM 735 N N . GLN A 1 89 ? -12.576 -8.996 14.884 1.00 95.44 89 GLN A N 1
ATOM 736 C CA . GLN A 1 89 ? -14.042 -8.955 14.799 1.00 95.44 89 GLN A CA 1
ATOM 737 C C . GLN A 1 89 ? -14.599 -7.519 14.874 1.00 95.44 89 GLN A C 1
ATOM 739 O O . GLN A 1 89 ? -15.674 -7.282 15.418 1.00 95.44 89 GLN A O 1
ATOM 744 N N . PHE A 1 90 ? -13.866 -6.567 14.286 1.00 95.12 90 PHE A N 1
ATOM 745 C CA . PHE A 1 90 ? -14.204 -5.140 14.239 1.00 95.12 90 PHE A CA 1
ATOM 746 C C . PHE A 1 90 ? -14.322 -4.450 15.617 1.00 95.12 90 PHE A C 1
ATOM 748 O O . PHE A 1 90 ? -14.986 -3.423 15.725 1.00 95.12 90 PHE A O 1
ATOM 755 N N . GLU A 1 91 ? -13.665 -4.948 16.669 1.00 96.38 91 GLU A N 1
ATOM 756 C CA . GLU A 1 91 ? -13.656 -4.305 17.996 1.00 96.38 91 GLU A CA 1
ATOM 757 C C . GLU A 1 91 ? -12.954 -2.928 17.987 1.00 96.38 91 GLU A C 1
ATOM 759 O O . GLU A 1 91 ? -13.409 -1.966 18.615 1.00 96.38 91 GLU A O 1
ATOM 764 N N . ARG A 1 92 ? -11.843 -2.807 17.255 1.00 96.62 92 ARG A N 1
ATOM 765 C CA . ARG A 1 92 ? -11.065 -1.565 17.064 1.00 96.62 92 ARG A CA 1
ATOM 766 C C . ARG A 1 92 ? -10.607 -1.349 15.623 1.00 96.62 92 ARG A C 1
ATOM 768 O O . ARG A 1 92 ? -10.001 -0.315 15.324 1.00 96.62 92 ARG A O 1
ATOM 775 N N . VAL A 1 93 ? -10.875 -2.307 14.737 1.00 98.12 93 VAL A N 1
ATOM 776 C CA . VAL A 1 93 ? -10.543 -2.212 13.315 1.00 98.12 93 VAL A CA 1
ATOM 777 C C . VAL A 1 93 ? -11.680 -1.556 12.530 1.00 98.12 93 VAL A C 1
ATOM 779 O O . VAL A 1 93 ? -12.781 -2.088 12.408 1.00 98.12 93 VAL A O 1
ATOM 782 N N . PHE A 1 94 ? -11.379 -0.409 11.931 1.00 98.25 94 PHE A N 1
ATOM 783 C CA . PHE A 1 94 ? -12.121 0.153 10.813 1.00 98.25 94 PHE A CA 1
ATOM 784 C C . PHE A 1 94 ? -11.643 -0.521 9.529 1.00 98.25 94 PHE A C 1
ATOM 786 O O . PHE A 1 94 ? -10.456 -0.485 9.221 1.00 98.25 94 PHE A O 1
ATOM 793 N N . TYR A 1 95 ? -12.558 -1.106 8.769 1.00 97.69 95 TYR A N 1
ATOM 794 C CA . TYR A 1 95 ? -12.269 -1.799 7.519 1.00 97.69 95 TYR A CA 1
ATOM 795 C C . TYR A 1 95 ? -12.893 -1.044 6.350 1.00 97.69 95 TYR A C 1
ATOM 797 O O . TYR A 1 95 ? -14.113 -0.875 6.293 1.00 97.69 95 TYR A O 1
ATOM 805 N N . ALA A 1 96 ? -12.064 -0.596 5.412 1.00 96.44 96 ALA A N 1
ATOM 806 C CA . ALA A 1 96 ? -12.493 0.135 4.230 1.00 96.44 96 ALA A CA 1
ATOM 807 C C . ALA A 1 96 ? -12.252 -0.690 2.964 1.00 96.44 96 ALA A C 1
ATOM 809 O O . ALA A 1 96 ? -11.158 -1.188 2.723 1.00 96.44 96 ALA A O 1
ATOM 810 N N . THR A 1 97 ? -13.267 -0.795 2.111 1.00 93.38 97 THR A N 1
ATOM 811 C CA . THR A 1 97 ? -13.156 -1.460 0.807 1.00 93.38 97 THR A CA 1
ATOM 812 C C . THR A 1 97 ? -14.000 -0.745 -0.246 1.00 93.38 97 THR A C 1
ATOM 814 O O . THR A 1 97 ? -14.747 0.192 0.046 1.00 93.38 97 THR A O 1
ATOM 817 N N . GLY A 1 98 ? -13.890 -1.155 -1.505 1.00 90.94 98 GLY A N 1
ATOM 818 C CA . GLY A 1 98 ? -14.673 -0.565 -2.581 1.00 90.94 98 GLY A CA 1
ATOM 819 C C . GLY A 1 98 ? -14.299 -1.060 -3.969 1.00 90.94 98 GLY A C 1
ATOM 820 O O . GLY A 1 98 ? -13.464 -1.937 -4.155 1.00 90.94 98 GLY A O 1
ATOM 821 N N . PHE A 1 99 ? -14.930 -0.447 -4.968 1.00 88.56 99 PHE A N 1
ATOM 822 C CA . PHE A 1 99 ? -14.914 -0.931 -6.357 1.00 88.56 99 PHE A CA 1
ATOM 823 C C . PHE A 1 99 ? -14.027 -0.113 -7.281 1.00 88.56 99 PHE A C 1
ATOM 825 O O . PHE A 1 99 ? -13.944 -0.380 -8.479 1.00 88.56 99 PHE A O 1
ATOM 832 N N . SER A 1 100 ? -13.374 0.913 -6.733 1.00 85.62 100 SER A N 1
ATOM 833 C CA . SER A 1 100 ? -12.652 1.890 -7.543 1.00 85.62 100 SER A CA 1
ATOM 834 C C . SER A 1 100 ? -11.466 1.291 -8.290 1.00 85.62 100 SER A C 1
ATOM 836 O O . SER A 1 100 ? -11.026 1.872 -9.279 1.00 85.62 100 SER A O 1
ATOM 838 N N . LYS A 1 101 ? -10.934 0.168 -7.798 1.00 84.62 101 LYS A N 1
ATOM 839 C CA . LYS A 1 101 ? -9.792 -0.525 -8.391 1.00 84.62 101 LYS A CA 1
ATOM 840 C C . LYS A 1 101 ? -10.218 -1.794 -9.123 1.00 84.62 101 LYS A C 1
ATOM 842 O O . LYS A 1 101 ? -9.741 -2.023 -10.223 1.00 84.62 101 LYS A O 1
ATOM 847 N N . SER A 1 102 ? -11.157 -2.560 -8.573 1.00 84.00 102 SER A N 1
ATOM 848 C CA . SER A 1 102 ? -11.607 -3.819 -9.174 1.00 84.00 102 SER A CA 1
ATOM 849 C C . SER A 1 102 ? -12.577 -3.662 -10.347 1.00 84.00 102 SER A C 1
ATOM 851 O O . SER A 1 102 ? -12.637 -4.551 -11.189 1.00 84.00 102 SER A O 1
ATOM 853 N N . MET A 1 103 ? -13.336 -2.561 -10.409 1.00 85.25 103 MET A N 1
ATOM 854 C CA . MET A 1 103 ? -14.331 -2.320 -11.458 1.00 85.25 103 MET A CA 1
ATOM 855 C C . MET A 1 103 ? -14.156 -0.939 -12.092 1.00 85.25 103 MET A C 1
ATOM 857 O O . MET A 1 103 ? -13.479 -0.803 -13.105 1.00 85.25 103 MET A O 1
ATOM 861 N N . ALA A 1 104 ? -14.762 0.097 -11.506 1.00 84.19 104 ALA A N 1
ATOM 862 C CA . ALA A 1 104 ? -14.742 1.447 -12.049 1.00 84.19 104 ALA A CA 1
ATOM 863 C C . ALA A 1 104 ? -14.705 2.489 -10.928 1.00 84.19 104 ALA A C 1
ATOM 865 O O . ALA A 1 104 ? -15.617 2.596 -10.104 1.00 84.19 104 ALA A O 1
ATOM 866 N N . SER A 1 105 ? -13.667 3.324 -10.942 1.00 79.44 105 SER A N 1
ATOM 867 C CA . SER A 1 105 ? -13.503 4.460 -10.024 1.00 79.44 105 SER A CA 1
ATOM 868 C C . SER A 1 105 ? -14.648 5.472 -10.101 1.00 79.44 105 SER A C 1
ATOM 870 O O . SER A 1 105 ? -14.996 6.075 -9.082 1.00 79.44 105 SER A O 1
ATOM 872 N N . GLY A 1 106 ? -15.266 5.611 -11.279 1.00 85.69 106 GLY A N 1
ATOM 873 C CA . GLY A 1 106 ? -16.365 6.537 -11.553 1.00 85.69 106 GLY A CA 1
ATOM 874 C C . GLY A 1 106 ? -17.686 6.205 -10.857 1.00 85.69 106 GLY A C 1
ATOM 875 O O . GLY A 1 106 ? -18.531 7.084 -10.745 1.00 85.69 106 GLY A O 1
ATOM 876 N N . TRP A 1 107 ? -17.875 4.988 -10.330 1.00 87.81 107 TRP A N 1
ATOM 877 C CA . TRP A 1 107 ? -19.120 4.642 -9.624 1.00 87.81 107 TRP A CA 1
ATOM 878 C C . TRP A 1 107 ? -19.233 5.294 -8.246 1.00 87.81 107 TRP A C 1
ATOM 880 O O . TRP A 1 107 ? -20.335 5.427 -7.728 1.00 87.81 107 TRP A O 1
ATOM 890 N N . ARG A 1 108 ? -18.103 5.721 -7.660 1.00 89.12 108 ARG A N 1
ATOM 891 C CA . ARG A 1 108 ? -18.041 6.395 -6.348 1.00 89.12 108 ARG A CA 1
ATOM 892 C C . ARG A 1 108 ? -18.715 5.615 -5.203 1.00 89.12 108 ARG A C 1
ATOM 894 O O . ARG A 1 108 ? -19.207 6.223 -4.258 1.00 89.12 108 ARG A O 1
ATOM 901 N N . VAL A 1 109 ? -18.681 4.282 -5.262 1.00 91.25 109 VAL A N 1
ATOM 902 C CA . VAL A 1 109 ? -19.180 3.388 -4.204 1.00 91.25 109 VAL A CA 1
ATOM 903 C C . VAL A 1 109 ? -18.017 2.744 -3.452 1.00 91.25 109 VAL A C 1
ATOM 905 O O . VAL A 1 109 ? -17.084 2.205 -4.059 1.00 91.25 109 VAL A O 1
ATOM 908 N N . GLY A 1 110 ? -18.102 2.782 -2.126 1.00 91.75 110 GLY A N 1
ATOM 909 C CA . GLY A 1 110 ? -17.212 2.100 -1.193 1.00 91.75 110 GLY A CA 1
ATOM 910 C C . GLY A 1 110 ? -17.972 1.718 0.073 1.00 91.75 110 GLY A C 1
ATOM 911 O O . GLY A 1 110 ? -19.104 2.155 0.276 1.00 91.75 110 GLY A O 1
ATOM 912 N N . MET A 1 111 ? -17.353 0.893 0.905 1.00 92.75 111 MET A N 1
ATOM 913 C CA . MET A 1 111 ? -17.915 0.417 2.162 1.00 92.75 111 MET A CA 1
ATOM 914 C C . MET A 1 111 ? -16.924 0.659 3.289 1.00 92.75 111 MET A C 1
ATOM 916 O O . MET A 1 111 ? -15.717 0.501 3.110 1.00 92.75 111 MET A O 1
ATOM 920 N N . LEU A 1 112 ? -17.463 1.028 4.445 1.00 95.19 112 LEU A N 1
ATOM 921 C CA . LEU A 1 112 ? -16.733 1.147 5.694 1.00 95.19 112 LEU A CA 1
ATOM 922 C C . LEU A 1 112 ? -17.458 0.292 6.729 1.00 95.19 112 LEU A C 1
ATOM 924 O O . LEU A 1 112 ? -18.639 0.515 6.985 1.00 95.19 112 LEU A O 1
ATOM 928 N N . VAL A 1 113 ? -16.748 -0.664 7.311 1.00 96.19 113 VAL A N 1
ATOM 929 C CA . VAL A 1 113 ? -17.146 -1.323 8.555 1.00 96.19 113 VAL A CA 1
ATOM 930 C C . VAL A 1 113 ? -16.354 -0.657 9.672 1.00 96.19 113 VAL A C 1
ATOM 932 O O . VAL A 1 113 ? -15.172 -0.358 9.507 1.00 96.19 113 VAL A O 1
ATOM 935 N N . SER A 1 114 ? -17.003 -0.363 10.789 1.00 96.62 114 SER A N 1
ATOM 936 C CA . SER A 1 114 ? -16.390 0.333 11.918 1.00 96.62 114 SER A CA 1
ATOM 937 C C . SER A 1 114 ? -16.726 -0.374 13.217 1.00 96.62 114 SER A C 1
ATOM 939 O O . SER A 1 114 ? -17.791 -0.987 13.278 1.00 96.62 114 SER A O 1
ATOM 941 N N . PRO A 1 115 ? -15.936 -0.168 14.280 1.00 97.00 115 PRO A N 1
ATOM 942 C CA . PRO A 1 115 ? -16.368 -0.559 15.608 1.00 97.00 115 PRO A CA 1
ATOM 943 C C . PRO A 1 115 ? -17.696 0.088 15.990 1.00 97.00 115 PRO A C 1
ATOM 945 O O . PRO A 1 115 ? -17.904 1.283 15.745 1.00 97.00 115 PRO A O 1
ATOM 948 N N . ASP A 1 116 ? -18.567 -0.684 16.639 1.00 95.69 116 ASP A N 1
ATOM 949 C CA . ASP A 1 116 ? -19.946 -0.290 16.956 1.00 95.69 116 ASP A CA 1
ATOM 950 C C . ASP A 1 116 ? -20.025 1.052 17.689 1.00 95.69 116 ASP A C 1
ATOM 952 O O . ASP A 1 116 ? -20.875 1.893 17.394 1.00 95.69 116 ASP A O 1
ATOM 956 N N . ARG A 1 117 ? -19.071 1.322 18.588 1.00 95.88 117 ARG A N 1
ATOM 957 C CA . ARG A 1 117 ? -19.000 2.583 19.345 1.00 95.88 117 ARG A CA 1
ATOM 958 C C . ARG A 1 117 ? -18.867 3.839 18.471 1.00 95.88 117 ARG A C 1
ATOM 960 O O . ARG A 1 117 ? -19.181 4.933 18.937 1.00 95.88 117 ARG A O 1
ATOM 967 N N . PHE A 1 118 ? -18.423 3.709 17.219 1.00 96.56 118 PHE A N 1
ATOM 968 C CA . PHE A 1 118 ? -18.236 4.829 16.291 1.00 96.56 118 PHE A CA 1
ATOM 969 C C . PHE A 1 118 ? -19.340 4.961 15.236 1.00 96.56 118 PHE A C 1
ATOM 971 O O . PHE A 1 118 ? -19.402 5.999 14.571 1.00 96.56 118 PHE A O 1
ATOM 978 N N . ILE A 1 119 ? -20.233 3.974 15.086 1.00 95.12 119 ILE A N 1
ATOM 979 C CA . ILE A 1 119 ? -21.162 3.919 13.946 1.00 95.12 119 ILE A CA 1
ATOM 980 C C . ILE A 1 119 ? -22.061 5.161 13.858 1.00 95.12 119 ILE A C 1
ATOM 982 O O . ILE A 1 119 ? -22.176 5.781 12.802 1.00 95.12 119 ILE A O 1
ATOM 986 N N . ASN A 1 120 ? -22.610 5.614 14.989 1.00 95.81 120 ASN A N 1
ATOM 987 C CA . ASN A 1 120 ? -23.480 6.793 15.046 1.00 95.81 120 ASN A CA 1
ATOM 988 C C . ASN A 1 120 ? -22.736 8.084 14.673 1.00 95.81 120 ASN A C 1
ATOM 990 O O . ASN A 1 120 ? -23.292 8.959 14.006 1.00 95.81 120 ASN A O 1
ATOM 994 N N . GLN A 1 121 ? -21.469 8.207 15.081 1.00 96.12 121 GLN A N 1
ATOM 995 C CA . GLN A 1 121 ? -20.640 9.364 14.739 1.00 96.12 121 GLN A CA 1
ATOM 996 C C . GLN A 1 121 ? -20.307 9.372 13.245 1.00 96.12 121 GLN A C 1
ATOM 998 O O . GLN A 1 121 ? -20.414 10.416 12.601 1.00 96.12 121 GLN A O 1
ATOM 1003 N N . ILE A 1 122 ? -19.976 8.210 12.677 1.00 95.19 122 ILE A N 1
ATOM 1004 C CA . ILE A 1 122 ? -19.710 8.054 11.243 1.00 95.19 122 ILE A CA 1
ATOM 1005 C C . ILE A 1 122 ? -20.948 8.395 10.419 1.00 95.19 122 ILE A C 1
ATOM 1007 O O . ILE A 1 122 ? -20.840 9.175 9.475 1.00 95.19 122 ILE A O 1
ATOM 1011 N N . ILE A 1 123 ? -22.122 7.869 10.782 1.00 94.25 123 ILE A N 1
ATOM 1012 C CA . ILE A 1 123 ? -23.379 8.166 10.083 1.00 94.25 123 ILE A CA 1
ATOM 1013 C C . ILE A 1 123 ? -23.655 9.670 10.123 1.00 94.25 123 ILE A C 1
ATOM 1015 O O . ILE A 1 123 ? -23.925 10.267 9.085 1.00 94.25 123 ILE A O 1
ATOM 1019 N N . LYS A 1 124 ? -23.500 10.316 11.286 1.00 95.31 124 LYS A N 1
ATOM 1020 C CA . LYS A 1 124 ? -23.658 11.771 11.406 1.00 95.31 124 LYS A CA 1
ATOM 1021 C C . LYS A 1 124 ? -22.706 12.529 10.473 1.00 95.31 124 LYS A C 1
ATOM 1023 O O . LYS A 1 124 ? -23.146 13.430 9.761 1.00 95.31 124 LYS A O 1
ATOM 1028 N N . LEU A 1 125 ? -21.423 12.162 10.443 1.00 95.00 125 LEU A N 1
ATOM 1029 C CA . LEU A 1 125 ? -20.429 12.783 9.558 1.00 95.00 125 LEU A CA 1
ATOM 1030 C C . LEU A 1 125 ? -20.734 12.534 8.074 1.00 95.00 125 LEU A C 1
ATOM 1032 O O . LEU A 1 125 ? -20.600 13.447 7.260 1.00 95.00 125 LEU A O 1
ATOM 1036 N N . LYS A 1 126 ? -21.181 11.329 7.707 1.00 92.88 126 LYS A N 1
ATOM 1037 C CA . LYS A 1 126 ? -21.606 10.989 6.341 1.00 92.88 126 LYS A CA 1
ATOM 1038 C C . LYS A 1 126 ? -22.808 11.830 5.913 1.00 92.88 126 LYS A C 1
ATOM 1040 O O . LYS A 1 126 ? -22.778 12.393 4.820 1.00 92.88 126 LYS A O 1
ATOM 1045 N N . THR A 1 127 ? -23.806 11.977 6.784 1.00 93.75 127 THR A N 1
ATOM 1046 C CA . THR A 1 127 ? -24.995 12.797 6.520 1.00 93.75 127 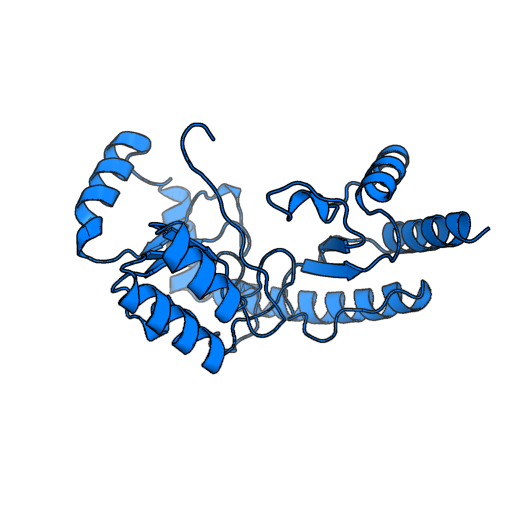THR A CA 1
ATOM 1047 C C . THR A 1 127 ? -24.629 14.260 6.297 1.00 93.75 127 THR A C 1
ATOM 1049 O O . THR A 1 127 ? -25.094 14.860 5.334 1.00 93.75 127 THR A O 1
ATOM 1052 N N . LEU A 1 128 ? -23.756 14.816 7.144 1.00 94.38 128 LEU A N 1
ATOM 1053 C CA . LEU A 1 128 ? -23.321 16.214 7.052 1.00 94.38 128 LEU A CA 1
ATOM 1054 C C . LEU A 1 128 ? -22.385 16.497 5.869 1.00 94.38 128 LEU A C 1
ATOM 1056 O O . LEU A 1 128 ? -22.313 17.636 5.423 1.00 94.38 128 LEU A O 1
ATOM 1060 N N . SER A 1 129 ? -21.647 15.493 5.390 1.00 91.44 129 SER A N 1
ATOM 1061 C CA . SER A 1 129 ? -20.705 15.660 4.277 1.00 91.44 129 SER A CA 1
ATOM 1062 C C . SER A 1 129 ? -21.378 15.480 2.921 1.00 91.44 129 SER A C 1
ATOM 1064 O O . SER A 1 129 ? -21.422 16.421 2.140 1.00 91.44 129 SER A O 1
ATOM 1066 N N . ASN A 1 130 ? -21.902 14.283 2.641 1.00 85.94 130 ASN A N 1
ATOM 1067 C CA . ASN A 1 130 ? -22.366 13.905 1.303 1.00 85.94 130 ASN A CA 1
ATOM 1068 C C . ASN A 1 130 ? -23.751 13.232 1.297 1.00 85.94 130 ASN A C 1
ATOM 1070 O O . ASN A 1 130 ? -24.163 12.762 0.243 1.00 85.94 130 ASN A O 1
ATOM 1074 N N . MET A 1 131 ? -24.455 13.164 2.438 1.00 86.25 131 MET A N 1
ATOM 1075 C CA . MET A 1 131 ? -25.739 12.466 2.648 1.00 86.25 131 MET A CA 1
ATOM 1076 C C . MET A 1 131 ? -25.727 10.979 2.264 1.00 86.25 131 MET A C 1
ATOM 1078 O O . MET A 1 131 ? -25.680 10.112 3.134 1.00 86.25 131 MET A O 1
ATOM 1082 N N . THR A 1 132 ? -25.727 10.668 0.972 1.00 85.94 132 THR A N 1
ATOM 1083 C CA . THR A 1 132 ? -25.770 9.314 0.411 1.00 85.94 132 THR A CA 1
ATOM 1084 C C . THR A 1 132 ? -24.625 9.096 -0.582 1.00 85.94 132 THR A C 1
ATOM 1086 O O . THR A 1 132 ? -23.759 9.956 -0.769 1.00 85.94 132 THR A O 1
ATOM 1089 N N . SER A 1 133 ? -24.511 7.894 -1.144 1.00 87.44 133 SER A N 1
ATOM 1090 C CA . SER A 1 133 ? -23.672 7.673 -2.329 1.00 87.44 133 SER A CA 1
ATOM 1091 C C . SER A 1 133 ? -24.558 7.713 -3.583 1.00 87.44 133 SER A C 1
ATOM 1093 O O . SER A 1 133 ? -25.784 7.666 -3.463 1.00 87.44 133 SER A O 1
ATOM 1095 N N . PRO A 1 134 ? -23.988 7.840 -4.796 1.00 90.00 134 PRO A N 1
ATOM 1096 C CA . PRO A 1 134 ? -24.795 7.873 -6.012 1.00 90.00 134 PRO A CA 1
ATOM 1097 C C . PRO A 1 134 ? -25.586 6.571 -6.203 1.00 90.00 134 PRO A C 1
ATOM 1099 O O . PRO A 1 134 ? -24.993 5.506 -6.383 1.00 90.00 134 PRO A O 1
ATOM 1102 N N . GLU A 1 135 ? -26.918 6.670 -6.233 1.00 92.69 135 GLU A N 1
ATOM 1103 C CA . GLU A 1 135 ? -27.834 5.520 -6.336 1.00 92.69 135 GLU A CA 1
ATOM 1104 C C . GLU A 1 135 ? -27.512 4.624 -7.540 1.00 92.69 135 GLU A C 1
ATOM 1106 O O . GLU A 1 135 ? -27.535 3.397 -7.443 1.00 92.69 135 GLU A O 1
ATOM 1111 N N . PHE A 1 136 ? -27.163 5.226 -8.683 1.00 93.06 136 PHE A N 1
ATOM 1112 C CA . PHE A 1 136 ? -26.772 4.480 -9.878 1.00 93.06 136 PHE A CA 1
ATOM 1113 C C . PHE A 1 136 ? -25.597 3.533 -9.598 1.00 93.06 136 PHE A C 1
ATOM 1115 O O . PHE A 1 136 ? -25.655 2.353 -9.944 1.00 93.06 136 PHE A O 1
ATOM 1122 N N . GLY A 1 137 ? -24.551 4.033 -8.932 1.00 92.69 137 GLY A N 1
ATOM 1123 C CA . GLY A 1 137 ? -23.395 3.226 -8.556 1.00 92.69 137 GLY A CA 1
ATOM 1124 C C . GLY A 1 137 ? -23.785 2.099 -7.602 1.00 92.69 137 GLY A C 1
ATOM 1125 O O . GLY A 1 137 ? -23.370 0.957 -7.803 1.00 92.69 137 GLY A O 1
ATOM 1126 N N . GLU A 1 138 ? -24.618 2.395 -6.601 1.00 92.81 138 GLU A N 1
ATOM 1127 C CA . GLU A 1 138 ? -25.089 1.408 -5.619 1.00 92.81 138 GLU A CA 1
ATOM 1128 C C . GLU A 1 138 ? -25.894 0.282 -6.288 1.00 92.81 138 GLU A C 1
ATOM 1130 O O . GLU A 1 138 ? -25.643 -0.898 -6.031 1.00 92.81 138 GLU A O 1
ATOM 1135 N N . ARG A 1 139 ? -26.796 0.615 -7.222 1.00 94.19 139 ARG A N 1
ATOM 1136 C CA . ARG A 1 139 ? -27.587 -0.368 -7.983 1.00 94.19 139 ARG A CA 1
ATOM 1137 C C . ARG A 1 139 ? -26.727 -1.247 -8.888 1.00 94.19 139 ARG A C 1
ATOM 1139 O O . ARG A 1 139 ? -26.966 -2.454 -8.971 1.00 94.19 139 ARG A O 1
ATOM 1146 N N . VAL A 1 140 ? -25.733 -0.663 -9.562 1.00 92.69 140 VAL A N 1
ATOM 1147 C CA . VAL A 1 140 ? -24.788 -1.413 -10.406 1.00 92.69 140 VAL A CA 1
ATOM 1148 C C . VAL A 1 140 ? -23.994 -2.401 -9.556 1.00 92.69 140 VAL A C 1
ATOM 1150 O O . VAL A 1 140 ? -23.946 -3.588 -9.880 1.00 92.69 140 VAL A O 1
ATOM 1153 N N . VAL A 1 141 ? -23.439 -1.937 -8.435 1.00 91.75 141 VAL A N 1
ATOM 1154 C CA . VAL A 1 141 ? -22.708 -2.778 -7.480 1.00 91.75 141 VAL A CA 1
ATOM 1155 C C . VAL A 1 141 ? -23.582 -3.917 -6.954 1.00 91.75 141 VAL A C 1
ATOM 1157 O O . VAL A 1 141 ? -23.179 -5.080 -7.017 1.00 91.75 141 VAL A O 1
ATOM 1160 N N . HIS A 1 142 ? -24.800 -3.608 -6.502 1.00 92.69 142 HIS A N 1
ATOM 1161 C CA . HIS A 1 142 ? -25.751 -4.600 -6.003 1.00 92.69 142 HIS A CA 1
ATOM 1162 C C . HIS A 1 142 ? -26.023 -5.697 -7.041 1.00 92.69 142 HIS A C 1
ATOM 1164 O O . HIS A 1 142 ? -25.971 -6.890 -6.727 1.00 92.69 142 HIS A O 1
ATOM 1170 N N . ARG A 1 143 ? -26.264 -5.313 -8.300 1.00 92.44 143 ARG A N 1
ATOM 1171 C CA . ARG A 1 143 ? -26.498 -6.266 -9.391 1.00 92.44 143 ARG A CA 1
ATOM 1172 C C . ARG A 1 143 ? -25.281 -7.154 -9.649 1.00 92.44 143 ARG A C 1
ATOM 1174 O O . ARG A 1 143 ? -25.431 -8.365 -9.779 1.00 92.44 143 ARG A O 1
ATOM 1181 N N . LEU A 1 144 ? -24.082 -6.572 -9.705 1.00 90.31 144 LEU A N 1
ATOM 1182 C CA . LEU A 1 144 ? -22.850 -7.319 -9.976 1.00 90.31 144 LEU A CA 1
ATOM 1183 C C . LEU A 1 144 ? -22.548 -8.369 -8.903 1.00 90.31 144 LEU A C 1
ATOM 1185 O O . LEU A 1 144 ? -22.034 -9.443 -9.226 1.00 90.31 144 LEU A O 1
ATOM 1189 N N . TRP A 1 145 ? -22.877 -8.077 -7.643 1.00 86.81 145 TRP A N 1
ATOM 1190 C CA . TRP A 1 145 ? -22.715 -9.025 -6.544 1.00 86.81 145 TRP A CA 1
ATOM 1191 C C . TRP A 1 145 ? -23.777 -10.113 -6.524 1.00 86.81 145 TRP A C 1
ATOM 1193 O O . TRP A 1 145 ? -23.432 -11.293 -6.458 1.00 86.81 145 TRP A O 1
ATOM 1203 N N . THR A 1 146 ? -25.051 -9.737 -6.616 1.00 90.81 146 THR A N 1
ATOM 1204 C CA . THR A 1 146 ? -26.167 -10.692 -6.528 1.00 90.81 146 THR A CA 1
ATOM 1205 C C . THR A 1 146 ? -26.230 -11.645 -7.721 1.00 90.81 146 THR A C 1
ATOM 1207 O O . THR A 1 146 ? -26.648 -12.787 -7.563 1.00 90.81 146 THR A O 1
ATOM 1210 N N . GLN A 1 147 ? -25.755 -11.222 -8.897 1.00 90.19 147 GLN A N 1
ATOM 1211 C CA . GLN A 1 147 ? -25.746 -12.041 -10.117 1.00 90.19 147 GLN A CA 1
ATOM 1212 C C . GLN A 1 147 ? -24.419 -12.789 -10.351 1.00 90.19 147 GLN A C 1
ATOM 1214 O O . GLN A 1 147 ? -24.272 -13.478 -11.356 1.00 90.19 147 GLN A O 1
ATOM 1219 N N . GLY A 1 148 ? -23.428 -12.656 -9.460 1.00 86.44 148 GLY A N 1
ATOM 1220 C CA . GLY A 1 148 ? -22.133 -13.350 -9.567 1.00 86.44 148 GLY A CA 1
ATOM 1221 C C . GLY A 1 148 ? -21.179 -12.811 -10.645 1.00 86.44 148 GLY A C 1
ATOM 1222 O O . GLY A 1 148 ? -20.040 -13.275 -10.753 1.00 86.44 148 GLY A O 1
ATOM 1223 N N . GLU A 1 149 ? -21.601 -11.797 -11.398 1.00 88.25 149 GLU A N 1
ATOM 1224 C CA . GLU A 1 149 ? -20.830 -11.125 -12.448 1.00 88.25 149 GLU A CA 1
ATOM 1225 C C . GLU A 1 149 ? -19.496 -10.572 -11.946 1.00 88.25 149 GLU A C 1
ATOM 1227 O O . GLU A 1 149 ? -18.474 -10.694 -12.624 1.00 88.25 149 GLU A O 1
ATOM 1232 N N . TYR A 1 150 ? -19.486 -10.035 -10.724 1.00 89.06 150 TYR A N 1
ATOM 1233 C CA . TYR A 1 150 ? -18.273 -9.533 -10.087 1.00 89.06 150 TYR A CA 1
ATOM 1234 C C . TYR A 1 150 ? -17.197 -10.621 -9.970 1.00 89.06 150 TYR A C 1
ATOM 1236 O O . TYR A 1 150 ? -16.068 -10.438 -10.420 1.00 89.06 150 TYR A O 1
ATOM 1244 N N . ARG A 1 151 ? -17.564 -11.800 -9.448 1.00 88.75 151 ARG A N 1
ATOM 1245 C CA . ARG A 1 151 ? -16.633 -12.931 -9.299 1.00 88.75 151 ARG A CA 1
ATOM 1246 C C . ARG A 1 151 ? -16.124 -13.414 -10.655 1.00 88.75 151 ARG A C 1
ATOM 1248 O O . ARG A 1 151 ? -14.946 -13.719 -10.799 1.00 88.75 151 ARG A O 1
ATOM 1255 N N . ARG A 1 152 ? -16.999 -13.459 -11.665 1.00 90.44 152 ARG A N 1
ATOM 1256 C CA . ARG A 1 152 ? -16.628 -13.864 -13.028 1.00 90.44 152 ARG A CA 1
ATOM 1257 C C . ARG A 1 152 ? -15.623 -12.903 -13.664 1.00 90.44 152 ARG A C 1
ATOM 1259 O O . ARG A 1 152 ? -14.690 -13.363 -14.317 1.00 90.44 152 ARG A O 1
ATOM 1266 N N . GLN A 1 153 ? -15.807 -11.595 -13.486 1.00 90.25 153 GLN A N 1
ATOM 1267 C CA . GLN A 1 153 ? -14.862 -10.584 -13.968 1.00 90.25 153 GLN A CA 1
ATOM 1268 C C . GLN A 1 153 ? -13.521 -10.684 -13.238 1.00 90.25 153 GLN A C 1
ATOM 1270 O O . GLN A 1 153 ? -12.483 -10.722 -13.895 1.00 90.25 153 GLN A O 1
ATOM 1275 N N . LEU A 1 154 ? -13.532 -10.824 -11.908 1.00 91.06 154 LEU A N 1
ATOM 1276 C CA . LEU A 1 154 ? -12.302 -10.960 -11.124 1.00 91.06 154 LEU A CA 1
ATOM 1277 C C . LEU A 1 154 ? -11.465 -12.167 -11.544 1.00 91.06 154 LEU A C 1
ATOM 1279 O O . LEU A 1 154 ? -10.268 -12.007 -11.735 1.00 91.06 154 LEU A O 1
ATOM 1283 N N . LYS A 1 155 ? -12.075 -13.326 -11.824 1.00 92.12 155 LYS A N 1
ATOM 1284 C CA . LYS A 1 155 ? -11.333 -14.495 -12.335 1.00 92.12 155 LYS A CA 1
ATOM 1285 C C . LYS A 1 155 ? -10.554 -14.194 -13.620 1.00 92.12 155 LYS A C 1
ATOM 1287 O O . LYS A 1 155 ? -9.425 -14.647 -13.776 1.00 92.12 155 LYS A O 1
ATOM 1292 N N . LYS A 1 156 ? -11.132 -13.402 -14.531 1.00 93.25 156 LYS A N 1
ATOM 1293 C CA . LYS A 1 156 ? -10.437 -12.960 -15.753 1.00 93.25 156 LYS A CA 1
ATOM 1294 C C . LYS A 1 156 ? -9.303 -11.990 -15.429 1.00 93.25 156 LYS A C 1
ATOM 1296 O O . LYS A 1 156 ? -8.251 -12.059 -16.054 1.00 93.25 156 LYS A O 1
ATOM 1301 N N . VAL A 1 157 ? -9.519 -11.082 -14.476 1.00 93.44 157 VAL A N 1
ATOM 1302 C CA . VAL A 1 157 ? -8.485 -10.146 -14.012 1.00 93.44 157 VAL A CA 1
ATOM 1303 C C . VAL A 1 157 ? -7.324 -10.904 -13.373 1.00 93.44 157 VAL A C 1
ATOM 1305 O O . VAL A 1 157 ? -6.186 -10.643 -13.737 1.00 93.44 157 VAL A O 1
ATOM 1308 N N . HIS A 1 158 ? -7.589 -11.887 -12.512 1.00 94.44 158 HIS A N 1
ATOM 1309 C CA . HIS A 1 158 ? -6.563 -12.726 -11.885 1.00 94.44 158 HIS A CA 1
ATOM 1310 C C . HIS A 1 158 ? -5.705 -13.448 -12.925 1.00 94.44 158 HIS A C 1
ATOM 1312 O O . HIS A 1 158 ? -4.485 -13.400 -12.841 1.00 94.44 158 HIS A O 1
ATOM 1318 N N . GLN A 1 159 ? -6.322 -14.040 -13.954 1.00 94.31 159 GLN A N 1
ATOM 1319 C CA . GLN A 1 159 ? -5.584 -14.675 -15.054 1.00 94.31 159 GLN A CA 1
ATOM 1320 C C . GLN A 1 159 ? -4.700 -13.682 -15.819 1.00 94.31 159 GLN A C 1
ATOM 1322 O O . GLN A 1 159 ? -3.559 -13.994 -16.146 1.00 94.31 159 GLN A O 1
ATOM 1327 N N . LYS A 1 160 ? -5.207 -12.475 -16.093 1.00 95.50 160 LYS A N 1
ATOM 1328 C CA . LYS A 1 160 ? -4.421 -11.430 -16.764 1.00 95.50 160 LYS A CA 1
ATOM 1329 C C . LYS A 1 160 ? -3.259 -10.944 -15.906 1.00 95.50 160 LYS A C 1
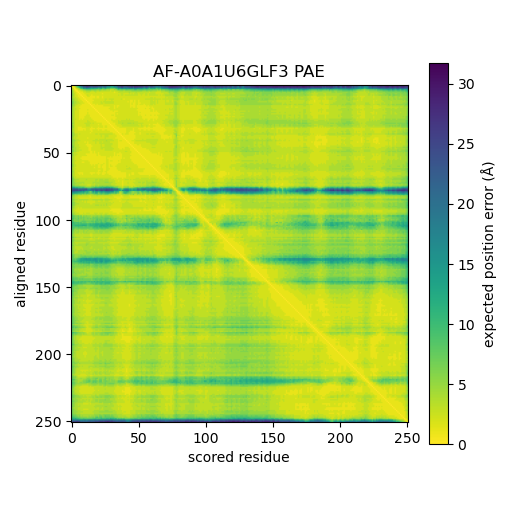ATOM 1331 O O . LYS A 1 160 ? -2.174 -10.749 -16.438 1.00 95.50 160 LYS A O 1
ATOM 1336 N N . LEU A 1 161 ? -3.478 -10.758 -14.605 1.00 95.81 161 LEU A N 1
ATOM 1337 C CA . LEU A 1 161 ? -2.422 -10.368 -13.675 1.00 95.81 161 LEU A CA 1
ATOM 1338 C C . LEU A 1 161 ? -1.360 -11.460 -13.577 1.00 95.81 161 LEU A C 1
ATOM 1340 O O . LEU A 1 161 ? -0.184 -11.141 -13.662 1.00 95.81 161 LEU A O 1
ATOM 1344 N N . TYR A 1 162 ? -1.756 -12.732 -13.489 1.00 95.50 162 TYR A N 1
ATOM 1345 C CA . TYR A 1 162 ? -0.823 -13.860 -13.494 1.00 95.50 162 TYR A CA 1
ATOM 1346 C C . TYR A 1 162 ? 0.141 -13.805 -14.688 1.00 95.50 162 TYR A C 1
ATOM 1348 O O . TYR A 1 162 ? 1.353 -13.834 -14.491 1.00 95.50 162 TYR A O 1
ATOM 1356 N N . ILE A 1 163 ? -0.394 -13.650 -15.906 1.00 96.50 163 ILE A N 1
ATOM 1357 C CA . ILE A 1 163 ? 0.411 -13.540 -17.134 1.00 96.50 163 ILE A CA 1
ATOM 1358 C C . ILE A 1 163 ? 1.287 -12.281 -17.091 1.00 96.50 163 ILE A C 1
ATOM 1360 O O . ILE A 1 163 ? 2.494 -12.366 -17.276 1.00 96.50 163 ILE A O 1
ATOM 1364 N N . ALA A 1 164 ? 0.716 -11.123 -16.752 1.00 97.06 164 ALA A N 1
ATOM 1365 C CA . ALA A 1 164 ? 1.459 -9.864 -16.709 1.00 97.06 164 ALA A CA 1
ATOM 1366 C C . ALA A 1 164 ? 2.608 -9.876 -15.679 1.00 97.06 164 ALA A C 1
ATOM 1368 O O . ALA A 1 164 ? 3.655 -9.273 -15.902 1.00 97.06 164 ALA A O 1
ATOM 1369 N N . HIS A 1 165 ? 2.443 -10.590 -14.562 1.00 97.12 165 HIS A N 1
ATOM 1370 C CA . HIS A 1 165 ? 3.503 -10.806 -13.578 1.00 97.12 165 HIS A CA 1
ATOM 1371 C C . HIS A 1 165 ? 4.651 -11.662 -14.128 1.00 97.12 165 HIS A C 1
ATOM 1373 O O . HIS A 1 165 ? 5.806 -11.408 -13.782 1.00 97.12 165 HIS A O 1
ATOM 1379 N N . GLN A 1 166 ? 4.352 -12.670 -14.953 1.00 96.69 166 GLN A N 1
ATOM 1380 C CA . GLN A 1 166 ? 5.368 -13.483 -15.629 1.00 96.69 166 GLN A CA 1
ATOM 1381 C C . GLN A 1 166 ? 6.111 -12.650 -16.672 1.00 96.69 166 GLN A C 1
ATOM 1383 O O . GLN A 1 166 ? 7.331 -12.538 -16.599 1.00 96.69 166 GLN A O 1
ATOM 1388 N N . ASP A 1 167 ? 5.368 -11.968 -17.542 1.00 97.12 167 ASP A N 1
ATOM 1389 C CA . ASP A 1 167 ? 5.934 -11.112 -18.586 1.00 97.12 167 ASP A CA 1
ATOM 1390 C C . ASP A 1 167 ? 6.836 -10.019 -17.988 1.00 97.12 167 ASP A C 1
ATOM 1392 O O . ASP A 1 167 ? 7.954 -9.795 -18.453 1.00 97.12 167 ASP A O 1
ATOM 1396 N N . MET A 1 168 ? 6.392 -9.364 -16.908 1.00 97.69 168 MET A N 1
ATOM 1397 C CA . MET A 1 168 ? 7.187 -8.347 -16.218 1.00 97.69 168 MET A CA 1
ATOM 1398 C C . MET A 1 168 ? 8.453 -8.931 -15.585 1.00 97.69 168 MET A C 1
ATOM 1400 O O . MET A 1 168 ? 9.498 -8.286 -15.629 1.00 97.69 168 MET A O 1
ATOM 1404 N N . ARG A 1 169 ? 8.387 -10.132 -15.000 1.00 97.12 169 ARG A N 1
ATOM 1405 C CA . ARG A 1 169 ? 9.562 -10.808 -14.432 1.00 97.12 169 ARG A CA 1
ATOM 1406 C C . ARG A 1 169 ? 10.610 -11.082 -15.510 1.00 97.12 169 ARG A C 1
ATOM 1408 O O . ARG A 1 169 ? 11.771 -10.739 -15.308 1.00 97.12 169 ARG A O 1
ATOM 1415 N N . ASP A 1 170 ? 10.183 -11.620 -16.648 1.00 97.06 170 ASP A N 1
ATOM 1416 C CA . ASP A 1 170 ? 11.062 -11.940 -17.776 1.00 97.06 170 ASP A CA 1
ATOM 1417 C C . ASP A 1 170 ? 11.627 -10.681 -18.451 1.00 97.06 170 AS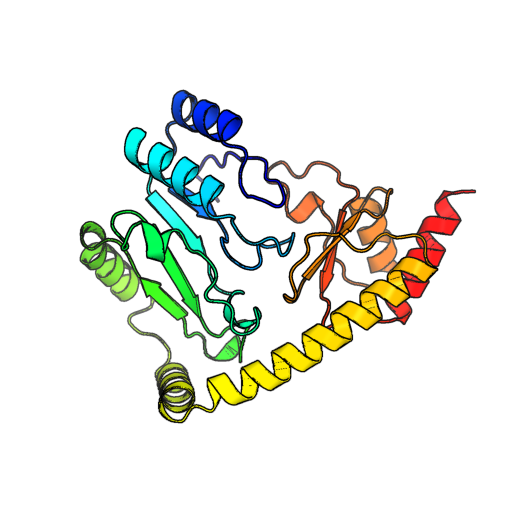P A C 1
ATOM 1419 O O . ASP A 1 170 ? 12.740 -10.682 -18.978 1.00 97.06 170 ASP A O 1
ATOM 1423 N N . ALA A 1 171 ? 10.862 -9.588 -18.470 1.00 97.62 171 ALA A N 1
ATOM 1424 C CA . ALA A 1 171 ? 11.322 -8.313 -19.006 1.00 97.62 171 ALA A CA 1
ATOM 1425 C C . ALA A 1 171 ? 12.336 -7.627 -18.076 1.00 97.62 171 ALA A C 1
ATOM 1427 O O . ALA A 1 171 ? 13.344 -7.117 -18.559 1.00 97.62 171 ALA A O 1
ATOM 1428 N N . LEU A 1 172 ? 12.110 -7.652 -16.758 1.00 97.81 172 LEU A N 1
ATOM 1429 C CA . LEU A 1 172 ? 13.039 -7.087 -15.774 1.00 97.81 172 LEU A CA 1
ATOM 1430 C C . LEU A 1 172 ? 14.362 -7.859 -15.716 1.00 97.81 172 LEU A C 1
ATOM 1432 O O . LEU A 1 172 ? 15.421 -7.239 -15.637 1.00 97.81 172 LEU A O 1
ATOM 1436 N N . SER A 1 173 ? 14.333 -9.189 -15.852 1.00 96.94 173 SER A N 1
ATOM 1437 C CA . SER A 1 173 ? 15.566 -9.986 -15.867 1.00 96.94 173 SER A CA 1
ATOM 1438 C C . SER A 1 173 ? 16.474 -9.675 -17.060 1.00 96.94 173 SER A C 1
ATOM 1440 O O . SER A 1 173 ? 17.676 -9.883 -16.975 1.00 96.94 173 SER A O 1
ATOM 1442 N N . LYS A 1 174 ? 15.929 -9.172 -18.178 1.00 96.56 174 LYS A N 1
ATOM 1443 C CA . LYS A 1 174 ? 16.719 -8.767 -19.361 1.00 96.56 174 LYS A CA 1
ATOM 1444 C C . LYS A 1 174 ? 17.479 -7.454 -19.166 1.00 96.56 174 LYS A C 1
ATOM 1446 O O . LYS A 1 174 ? 18.324 -7.133 -19.994 1.00 96.56 174 LYS A O 1
ATOM 1451 N N . ILE A 1 175 ? 17.142 -6.696 -18.125 1.00 96.25 175 ILE A N 1
ATOM 1452 C CA . ILE A 1 175 ? 17.787 -5.430 -17.759 1.00 96.25 175 ILE A CA 1
ATOM 1453 C C . ILE A 1 175 ? 18.448 -5.522 -16.376 1.00 96.25 175 ILE A C 1
ATOM 1455 O O . ILE A 1 175 ? 18.612 -4.509 -15.705 1.00 96.25 175 ILE A O 1
ATOM 1459 N N . ASP A 1 176 ? 18.763 -6.745 -15.934 1.00 95.62 176 ASP A N 1
ATOM 1460 C CA . ASP A 1 176 ? 19.438 -7.053 -14.667 1.00 95.62 176 ASP A CA 1
ATOM 1461 C C . ASP A 1 176 ? 18.725 -6.531 -13.401 1.00 95.62 176 ASP A C 1
ATOM 1463 O O . ASP A 1 176 ? 19.341 -6.346 -12.350 1.00 95.62 176 ASP A O 1
ATOM 1467 N N . ILE A 1 177 ? 17.400 -6.343 -13.463 1.00 96.62 177 ILE A N 1
ATOM 1468 C CA . ILE A 1 177 ? 16.577 -6.012 -12.295 1.00 96.62 177 ILE A CA 1
ATOM 1469 C C . ILE A 1 177 ? 15.880 -7.270 -11.782 1.00 96.62 177 ILE A C 1
ATOM 1471 O O . ILE A 1 177 ? 15.126 -7.938 -12.492 1.00 96.62 177 ILE A O 1
ATOM 1475 N N . ASN A 1 178 ? 16.068 -7.556 -10.495 1.00 95.19 178 ASN A N 1
ATOM 1476 C CA . ASN A 1 178 ? 15.402 -8.674 -9.841 1.00 95.19 178 ASN A CA 1
ATOM 1477 C C . ASN A 1 178 ? 13.928 -8.361 -9.562 1.00 95.19 178 ASN A C 1
ATOM 1479 O O . ASN A 1 178 ? 13.583 -7.358 -8.932 1.00 95.19 178 ASN A O 1
ATOM 1483 N N . TYR A 1 179 ? 13.048 -9.274 -9.970 1.00 96.19 179 TYR A N 1
ATOM 1484 C CA . TYR A 1 179 ? 11.651 -9.236 -9.554 1.00 96.19 179 TYR A CA 1
ATOM 1485 C C . TYR A 1 179 ? 11.542 -9.603 -8.057 1.00 96.19 179 TYR A C 1
ATOM 1487 O O . TYR A 1 179 ? 12.077 -10.645 -7.670 1.00 96.19 179 TYR A O 1
ATOM 1495 N N . PRO A 1 180 ? 10.832 -8.833 -7.207 1.00 94.62 180 PRO A N 1
ATOM 1496 C CA . PRO A 1 180 ? 10.833 -9.074 -5.764 1.00 94.62 180 PRO A CA 1
ATOM 1497 C C . PRO A 1 180 ? 10.197 -10.422 -5.390 1.00 94.62 180 PRO A C 1
ATOM 1499 O O . PRO A 1 180 ? 9.087 -10.746 -5.820 1.00 94.62 180 PRO A O 1
ATOM 1502 N N . GLU A 1 181 ? 10.890 -11.202 -4.558 1.00 91.56 181 GLU A N 1
ATOM 1503 C CA . GLU A 1 181 ? 10.558 -12.605 -4.261 1.00 91.56 181 GLU A CA 1
ATOM 1504 C C . GLU A 1 181 ? 9.175 -12.788 -3.613 1.00 91.56 181 GLU A C 1
ATOM 1506 O O . GLU A 1 181 ? 8.428 -13.692 -3.980 1.00 91.56 181 GLU A O 1
ATOM 1511 N N . HIS A 1 182 ? 8.792 -11.896 -2.695 1.00 92.88 182 HIS A N 1
ATOM 1512 C CA . HIS A 1 182 ? 7.545 -12.004 -1.923 1.00 92.88 182 HIS A CA 1
ATOM 1513 C C . HIS A 1 182 ? 6.380 -11.173 -2.479 1.00 92.88 182 HIS A C 1
ATOM 1515 O O . HIS A 1 182 ? 5.354 -11.005 -1.812 1.00 92.88 182 HIS A O 1
ATOM 1521 N N . THR A 1 183 ? 6.521 -10.607 -3.679 1.00 94.19 183 THR A N 1
ATOM 1522 C CA . THR A 1 183 ? 5.433 -9.851 -4.303 1.00 94.19 183 THR A CA 1
ATOM 1523 C C . THR A 1 183 ? 4.302 -10.793 -4.713 1.00 94.19 183 THR A C 1
ATOM 1525 O O . THR A 1 183 ? 4.470 -11.660 -5.569 1.00 94.19 183 THR A O 1
ATOM 1528 N N . ASN A 1 184 ? 3.123 -10.580 -4.126 1.00 94.44 184 ASN A N 1
ATOM 1529 C CA . ASN A 1 184 ? 1.902 -11.283 -4.511 1.00 94.44 184 ASN A CA 1
ATOM 1530 C C . ASN A 1 184 ? 1.344 -10.721 -5.825 1.00 94.44 184 ASN A C 1
ATOM 1532 O O . ASN A 1 184 ? 1.692 -9.612 -6.239 1.00 94.44 184 ASN A O 1
ATOM 1536 N N . GLN A 1 185 ? 0.438 -11.476 -6.452 1.00 91.88 185 GLN A N 1
ATOM 1537 C CA . GLN A 1 185 ? -0.143 -11.158 -7.760 1.00 91.88 185 GLN A CA 1
ATOM 1538 C C . GLN A 1 185 ? -1.206 -10.045 -7.696 1.00 91.88 185 GLN A C 1
ATOM 1540 O O . GLN A 1 185 ? -2.385 -10.263 -7.963 1.00 91.88 185 GLN A O 1
ATOM 1545 N N . GLY A 1 186 ? -0.795 -8.858 -7.253 1.00 93.25 186 GLY A N 1
ATOM 1546 C CA . GLY A 1 186 ? -1.608 -7.647 -7.244 1.00 93.25 186 GLY A CA 1
ATOM 1547 C C . GLY A 1 186 ? -1.452 -6.833 -8.525 1.00 93.25 186 GLY A C 1
ATOM 1548 O O . GLY A 1 186 ? -1.130 -7.341 -9.586 1.00 93.25 186 GLY A O 1
ATOM 1549 N N . ILE A 1 187 ? -1.676 -5.525 -8.431 1.00 95.00 187 ILE A N 1
ATOM 1550 C CA . ILE A 1 187 ? -1.485 -4.611 -9.570 1.00 95.00 187 ILE A CA 1
ATOM 1551 C C . ILE A 1 187 ? -0.132 -3.893 -9.544 1.00 95.00 187 ILE A C 1
ATOM 1553 O O . ILE A 1 187 ? 0.167 -3.138 -10.465 1.00 95.00 187 ILE A O 1
ATOM 1557 N N . PHE A 1 188 ? 0.677 -4.085 -8.497 1.00 97.06 188 PHE A N 1
ATOM 1558 C CA . PHE A 1 188 ? 1.952 -3.389 -8.331 1.00 97.06 188 PHE A CA 1
ATOM 1559 C C . PHE A 1 188 ? 3.122 -4.347 -8.130 1.00 97.06 188 PHE A C 1
ATOM 1561 O O . PHE A 1 188 ? 2.985 -5.376 -7.467 1.00 97.06 188 PHE A O 1
ATOM 1568 N N . ALA A 1 189 ? 4.281 -3.946 -8.644 1.00 97.38 189 ALA A N 1
ATOM 1569 C CA . ALA A 1 189 ? 5.584 -4.490 -8.295 1.00 97.38 189 ALA A CA 1
ATOM 1570 C C . ALA A 1 189 ? 6.456 -3.361 -7.729 1.00 97.38 189 ALA A C 1
ATOM 1572 O O . ALA A 1 189 ? 6.429 -2.234 -8.233 1.00 97.38 189 ALA A O 1
ATOM 1573 N N . TRP A 1 190 ? 7.206 -3.659 -6.670 1.00 97.56 190 TRP A N 1
ATOM 1574 C CA . TRP A 1 190 ? 8.072 -2.705 -5.981 1.00 97.56 190 TRP A CA 1
ATOM 1575 C C . TRP A 1 190 ? 9.524 -3.099 -6.184 1.00 97.56 190 TRP A C 1
ATOM 1577 O O . TRP A 1 190 ? 10.068 -3.894 -5.422 1.00 97.56 190 TRP A O 1
ATOM 1587 N N . ILE A 1 191 ? 10.106 -2.597 -7.266 1.00 97.56 191 ILE A N 1
ATOM 1588 C CA . ILE A 1 191 ? 11.422 -3.025 -7.735 1.00 97.56 191 ILE A CA 1
ATOM 1589 C C . ILE A 1 191 ? 12.506 -2.113 -7.182 1.00 97.56 191 ILE A C 1
ATOM 1591 O O . ILE A 1 191 ? 12.283 -0.910 -7.058 1.00 97.56 191 ILE A O 1
ATOM 1595 N N . ASP A 1 192 ? 13.670 -2.676 -6.883 1.00 97.31 192 ASP A N 1
ATOM 1596 C CA . ASP A 1 192 ? 14.877 -1.904 -6.611 1.00 97.31 192 ASP A CA 1
ATOM 1597 C C . ASP A 1 192 ? 15.612 -1.669 -7.934 1.00 97.31 192 ASP A C 1
ATOM 1599 O O . ASP A 1 192 ? 15.970 -2.621 -8.624 1.00 97.31 192 ASP A O 1
ATOM 1603 N N . THR A 1 193 ? 15.792 -0.406 -8.313 1.00 96.50 193 THR A N 1
ATOM 1604 C CA . THR A 1 193 ? 16.495 -0.030 -9.551 1.00 96.50 193 THR A CA 1
ATOM 1605 C C . THR A 1 193 ? 17.994 0.183 -9.338 1.00 96.50 193 THR A C 1
ATOM 1607 O O . THR A 1 193 ? 18.714 0.418 -10.302 1.00 96.50 193 THR A O 1
ATOM 1610 N N . GLY A 1 194 ? 18.473 0.159 -8.088 1.00 96.00 194 GLY A N 1
ATOM 1611 C CA . GLY A 1 194 ? 19.872 0.428 -7.736 1.00 96.00 194 GLY A CA 1
ATOM 1612 C C . GLY A 1 194 ? 20.313 1.894 -7.871 1.00 96.00 194 GLY A C 1
ATOM 1613 O O . GLY A 1 194 ? 21.400 2.245 -7.419 1.00 96.00 194 GLY A O 1
ATOM 1614 N N . VAL A 1 195 ? 19.479 2.771 -8.437 1.00 95.94 195 VAL A N 1
ATOM 1615 C CA . VAL A 1 195 ? 19.781 4.193 -8.680 1.00 95.94 195 VAL A CA 1
ATOM 1616 C C . VAL A 1 195 ? 18.743 5.096 -8.023 1.00 95.94 195 VAL A C 1
ATOM 1618 O O . VAL A 1 195 ? 17.659 4.647 -7.674 1.00 95.94 195 VAL A O 1
ATOM 1621 N N . ASP A 1 196 ? 19.044 6.385 -7.848 1.00 96.62 196 ASP A N 1
ATOM 1622 C CA . ASP A 1 196 ? 18.093 7.338 -7.261 1.00 96.62 196 ASP A CA 1
ATOM 1623 C C . ASP A 1 196 ? 16.800 7.420 -8.096 1.00 96.62 196 ASP A C 1
ATOM 1625 O O . ASP A 1 196 ? 16.777 7.977 -9.198 1.00 96.62 196 ASP A O 1
ATOM 1629 N N . SER A 1 197 ? 15.709 6.877 -7.549 1.00 96.69 197 SER A N 1
ATOM 1630 C CA . SER A 1 197 ? 14.421 6.795 -8.243 1.00 96.69 197 SER A CA 1
ATOM 1631 C C . SER A 1 197 ? 13.805 8.169 -8.513 1.00 96.69 197 SER A C 1
ATOM 1633 O O . SER A 1 197 ? 13.061 8.318 -9.478 1.00 96.69 197 SER A O 1
ATOM 1635 N N . GLY A 1 198 ? 14.114 9.185 -7.700 1.00 96.19 198 GLY A N 1
ATOM 1636 C CA . GLY A 1 198 ? 13.631 10.550 -7.897 1.00 96.19 198 GLY A CA 1
ATOM 1637 C C . GLY A 1 198 ? 14.254 11.189 -9.135 1.00 96.19 198 GLY A C 1
ATOM 1638 O O . GLY A 1 198 ? 13.537 11.746 -9.966 1.00 96.19 198 GLY A O 1
ATOM 1639 N N . LYS A 1 199 ? 15.574 11.045 -9.306 1.00 96.19 199 LYS A N 1
ATOM 1640 C CA . LYS A 1 199 ? 16.275 11.481 -10.528 1.00 96.19 199 LYS A CA 1
ATOM 1641 C C . LYS A 1 199 ? 15.818 10.691 -11.748 1.00 96.19 199 LYS A C 1
ATOM 1643 O O . LYS A 1 199 ? 15.489 11.295 -12.765 1.00 96.19 199 LYS A O 1
ATOM 1648 N N . LEU A 1 200 ? 15.720 9.369 -11.614 1.00 97.31 200 LEU A N 1
ATOM 1649 C CA . LEU A 1 200 ? 15.192 8.490 -12.657 1.00 97.31 200 LEU A CA 1
ATOM 1650 C C . LEU A 1 200 ? 13.807 8.950 -13.114 1.00 97.31 200 LEU A C 1
ATOM 1652 O O . LEU A 1 200 ? 13.568 9.063 -14.309 1.00 97.31 200 LEU A O 1
ATOM 1656 N N . ALA A 1 201 ? 12.903 9.268 -12.182 1.00 97.31 201 ALA A N 1
ATOM 1657 C CA . ALA A 1 201 ? 11.555 9.720 -12.511 1.00 97.31 201 ALA A CA 1
ATOM 1658 C C . ALA A 1 201 ? 11.535 11.053 -13.276 1.00 97.31 201 ALA A C 1
ATOM 1660 O O . ALA A 1 201 ? 10.669 11.248 -14.128 1.00 97.31 201 ALA A O 1
ATOM 1661 N N . LEU A 1 202 ? 12.479 11.959 -13.000 1.00 97.00 202 LEU A N 1
ATOM 1662 C CA . LEU A 1 202 ? 12.610 13.217 -13.737 1.00 97.00 202 LEU A CA 1
ATOM 1663 C C . LEU A 1 202 ? 13.101 12.996 -15.171 1.00 97.00 202 LEU A C 1
ATOM 1665 O O . LEU A 1 202 ? 12.563 13.617 -16.083 1.00 97.00 202 LEU A O 1
ATOM 1669 N N . GLU A 1 203 ? 14.085 12.120 -15.380 1.00 97.94 203 GLU A N 1
ATOM 1670 C CA . GLU A 1 203 ? 14.556 11.779 -16.732 1.00 97.94 203 GLU A CA 1
ATOM 1671 C C . GLU A 1 203 ? 13.481 11.012 -17.512 1.00 97.94 203 GLU A C 1
ATOM 1673 O O . GLU A 1 203 ? 13.164 11.377 -18.641 1.00 97.94 203 GLU A O 1
ATOM 1678 N N . ALA A 1 204 ? 12.811 10.054 -16.865 1.00 97.62 204 ALA A N 1
ATOM 1679 C CA . ALA A 1 204 ? 11.674 9.330 -17.430 1.00 97.62 204 ALA A CA 1
ATOM 1680 C C . ALA A 1 204 ? 10.587 10.292 -17.932 1.00 97.62 204 ALA A C 1
ATOM 1682 O O . ALA A 1 204 ? 10.075 10.135 -19.039 1.00 97.62 204 ALA A O 1
ATOM 1683 N N . TYR A 1 205 ? 10.276 11.329 -17.148 1.00 97.81 205 TYR A N 1
ATOM 1684 C CA . TYR A 1 205 ? 9.276 12.329 -17.513 1.00 97.81 205 TYR A CA 1
ATOM 1685 C C . TYR A 1 205 ? 9.659 13.146 -18.753 1.00 97.81 205 TYR A C 1
ATOM 1687 O O . TYR A 1 205 ? 8.785 13.442 -19.569 1.00 97.81 205 TYR A O 1
ATOM 1695 N N . LYS A 1 206 ? 10.943 13.488 -18.930 1.00 97.81 206 LYS A N 1
ATOM 1696 C CA . LYS A 1 206 ? 11.417 14.195 -20.136 1.00 97.81 206 LYS A CA 1
ATOM 1697 C C . LYS A 1 206 ? 11.198 13.369 -21.403 1.00 97.81 206 LYS A C 1
ATOM 1699 O O . LYS A 1 206 ? 10.865 13.941 -22.437 1.00 97.81 206 LYS A O 1
ATOM 1704 N N . ASP A 1 207 ? 11.290 12.048 -21.279 1.00 96.81 207 ASP A N 1
ATOM 1705 C CA . ASP A 1 207 ? 11.082 11.094 -22.370 1.00 96.81 207 ASP A CA 1
ATOM 1706 C C . ASP A 1 207 ? 9.623 10.603 -22.477 1.00 96.81 207 ASP A C 1
ATOM 1708 O O . ASP A 1 207 ? 9.314 9.688 -23.240 1.00 96.81 207 ASP A O 1
ATOM 1712 N N . GLY A 1 208 ? 8.695 11.235 -21.746 1.00 97.12 208 GLY A N 1
ATOM 1713 C CA . GLY A 1 208 ? 7.254 10.987 -21.846 1.00 97.12 208 GLY A CA 1
ATOM 1714 C C . GLY A 1 208 ? 6.714 9.880 -20.936 1.00 97.12 208 GLY A C 1
ATOM 1715 O O . GLY A 1 208 ? 5.540 9.518 -21.047 1.00 97.12 208 GLY A O 1
ATOM 1716 N N . TRP A 1 209 ? 7.521 9.359 -20.011 1.00 97.56 209 TRP A N 1
ATOM 1717 C CA . TRP A 1 209 ? 7.124 8.311 -19.072 1.00 97.56 209 TRP A CA 1
ATOM 1718 C C . TRP A 1 209 ? 6.711 8.878 -17.714 1.00 97.56 209 TRP A C 1
ATOM 1720 O O . TRP A 1 209 ? 7.426 9.658 -17.089 1.00 97.56 209 TRP A O 1
ATOM 1730 N N . LEU A 1 210 ? 5.567 8.422 -17.199 1.00 95.94 210 LEU A N 1
ATOM 1731 C CA . LEU A 1 210 ? 5.125 8.747 -15.845 1.00 95.94 210 LEU A CA 1
ATOM 1732 C C . LEU A 1 210 ? 5.327 7.547 -14.921 1.00 95.94 210 LEU A C 1
ATOM 1734 O O . LEU A 1 210 ? 4.694 6.504 -15.091 1.00 95.94 210 LEU A O 1
ATOM 1738 N N . VAL A 1 211 ? 6.173 7.719 -13.908 1.00 95.94 211 VAL A N 1
ATOM 1739 C CA . VAL A 1 211 ? 6.529 6.665 -12.952 1.00 95.94 211 VAL A CA 1
ATOM 1740 C C . VAL A 1 211 ? 6.359 7.134 -11.510 1.00 95.94 211 VAL A C 1
ATOM 1742 O O . VAL A 1 211 ? 6.257 8.327 -11.233 1.00 95.94 211 VAL A O 1
ATOM 1745 N N . ALA A 1 212 ? 6.300 6.184 -10.576 1.00 97.06 212 ALA A N 1
ATOM 1746 C CA . ALA A 1 212 ? 6.099 6.462 -9.158 1.00 97.06 212 ALA A CA 1
ATOM 1747 C C . ALA A 1 212 ? 7.377 6.137 -8.359 1.00 97.06 212 ALA A C 1
ATOM 1749 O O . ALA A 1 212 ? 7.542 4.980 -7.951 1.00 97.06 212 ALA A O 1
ATOM 1750 N N . PRO A 1 213 ? 8.277 7.120 -8.144 1.00 97.44 213 PRO A N 1
ATOM 1751 C CA . PRO A 1 213 ? 9.524 6.913 -7.415 1.00 97.44 213 PRO A CA 1
ATOM 1752 C C . PRO A 1 213 ? 9.279 6.634 -5.941 1.00 97.44 213 PRO A C 1
ATOM 1754 O O . PRO A 1 213 ? 8.258 7.037 -5.368 1.00 97.44 213 PRO A O 1
ATOM 1757 N N . GLY A 1 214 ? 10.237 5.962 -5.307 1.00 96.00 214 GLY A N 1
ATOM 1758 C CA . GLY A 1 214 ? 10.017 5.414 -3.983 1.00 96.00 214 GLY A CA 1
ATOM 1759 C C . GLY A 1 214 ? 9.840 6.465 -2.893 1.00 96.00 214 GLY A C 1
ATOM 1760 O O . GLY A 1 214 ? 9.118 6.249 -1.919 1.00 96.00 214 GLY A O 1
ATOM 1761 N N . GLN A 1 215 ? 10.392 7.654 -3.134 1.00 93.94 215 GLN A N 1
ATOM 1762 C CA . GLN A 1 215 ? 10.222 8.843 -2.307 1.00 93.94 215 GLN A CA 1
ATOM 1763 C C . GLN A 1 215 ? 8.745 9.195 -2.046 1.00 93.94 215 GLN A C 1
ATOM 1765 O O . GLN A 1 215 ? 8.423 9.678 -0.963 1.00 93.94 215 GLN A O 1
ATOM 1770 N N . LEU A 1 216 ? 7.831 8.907 -2.986 1.00 94.00 216 LEU A N 1
ATOM 1771 C CA . LEU A 1 216 ? 6.392 9.176 -2.823 1.00 94.00 216 LEU A CA 1
ATOM 1772 C C . LEU A 1 216 ? 5.719 8.299 -1.755 1.00 94.00 216 LEU A C 1
ATOM 1774 O O . LEU A 1 216 ? 4.622 8.622 -1.302 1.00 94.00 216 LEU A O 1
ATOM 1778 N N . PHE A 1 217 ? 6.353 7.191 -1.369 1.00 93.25 217 PHE A N 1
ATOM 1779 C CA . PHE A 1 217 ? 5.839 6.230 -0.388 1.00 93.25 217 PHE A CA 1
ATOM 1780 C C . PHE A 1 217 ? 6.577 6.309 0.953 1.00 93.25 217 PHE A C 1
ATOM 1782 O O . PHE A 1 217 ? 6.265 5.551 1.870 1.00 93.25 217 PHE A O 1
ATOM 1789 N N . ASN A 1 218 ? 7.535 7.231 1.084 1.00 87.44 218 ASN A N 1
ATOM 1790 C CA . ASN A 1 218 ? 8.235 7.505 2.331 1.00 87.44 218 ASN A CA 1
ATOM 1791 C C . ASN A 1 218 ? 7.644 8.772 2.983 1.00 87.44 218 ASN A C 1
ATOM 1793 O O . ASN A 1 218 ? 7.692 9.839 2.369 1.00 87.44 218 ASN A O 1
ATOM 1797 N N . PRO A 1 219 ? 7.128 8.712 4.226 1.00 84.31 219 PRO A N 1
ATOM 1798 C CA . PRO A 1 219 ? 6.543 9.882 4.892 1.00 84.31 219 PRO A CA 1
ATOM 1799 C C . PRO A 1 219 ? 7.492 11.073 5.074 1.00 84.31 219 PRO A C 1
ATOM 1801 O O . PRO A 1 219 ? 7.028 12.207 5.146 1.00 84.31 219 PRO A O 1
ATOM 1804 N N . ASN A 1 220 ? 8.804 10.830 5.107 1.00 85.88 220 ASN A N 1
ATOM 1805 C CA . ASN A 1 220 ? 9.833 11.866 5.203 1.00 85.88 220 ASN A CA 1
ATOM 1806 C C . ASN A 1 220 ? 10.409 12.268 3.836 1.00 85.88 220 ASN A C 1
ATOM 1808 O O . ASN A 1 220 ? 11.374 13.027 3.790 1.00 85.88 220 ASN A O 1
ATOM 1812 N N . ALA A 1 221 ? 9.861 11.737 2.735 1.00 85.00 221 ALA A N 1
ATOM 1813 C CA . ALA A 1 221 ? 10.336 11.963 1.373 1.00 85.00 221 ALA A CA 1
ATOM 1814 C C . ALA A 1 221 ? 11.860 11.765 1.226 1.00 85.00 221 ALA A C 1
ATOM 1816 O O . ALA A 1 221 ? 12.531 12.535 0.539 1.00 85.00 221 ALA A O 1
ATOM 1817 N N . GLN A 1 222 ? 12.418 10.740 1.874 1.00 89.44 222 GLN A N 1
ATOM 1818 C CA . GLN A 1 222 ? 13.830 10.381 1.712 1.00 89.44 222 GLN A CA 1
ATOM 1819 C C . GLN A 1 222 ? 14.088 9.779 0.326 1.00 89.44 222 GLN A C 1
ATOM 1821 O O . GLN A 1 222 ? 13.184 9.200 -0.288 1.00 89.44 222 GLN A O 1
ATOM 1826 N N . SER A 1 223 ? 15.330 9.900 -0.148 1.00 91.31 223 SER A N 1
ATOM 1827 C CA . SER A 1 223 ? 15.766 9.243 -1.379 1.00 91.31 223 SER A CA 1
ATOM 1828 C C . SER A 1 223 ? 15.578 7.729 -1.277 1.00 91.31 223 SER A C 1
ATOM 1830 O O . SER A 1 223 ? 15.648 7.126 -0.204 1.00 91.31 223 SER A O 1
ATOM 1832 N N . SER A 1 224 ? 15.282 7.112 -2.414 1.00 95.38 224 SER A N 1
ATOM 1833 C CA . SER A 1 224 ? 15.015 5.683 -2.512 1.00 95.38 224 SER A CA 1
ATOM 1834 C C . SER A 1 224 ? 15.480 5.187 -3.866 1.00 95.38 224 SER A C 1
ATOM 1836 O O . SER A 1 224 ? 15.364 5.912 -4.856 1.00 95.38 224 SER A O 1
ATOM 1838 N N . THR A 1 225 ? 15.949 3.949 -3.916 1.00 97.06 225 THR A N 1
ATOM 1839 C CA . THR A 1 225 ? 16.245 3.256 -5.169 1.00 97.06 225 THR A CA 1
ATOM 1840 C C . THR A 1 225 ? 15.042 2.522 -5.747 1.00 97.06 225 THR A C 1
ATOM 1842 O O . THR A 1 225 ? 15.093 1.995 -6.858 1.00 97.06 225 THR A O 1
ATOM 1845 N N . TYR A 1 226 ? 13.929 2.508 -5.015 1.00 97.50 226 TYR A N 1
ATOM 1846 C CA . TYR A 1 226 ? 12.767 1.730 -5.391 1.00 97.50 226 TYR A CA 1
ATOM 1847 C C . TYR A 1 226 ? 11.828 2.481 -6.330 1.00 97.50 226 TYR A C 1
ATOM 1849 O O . TYR A 1 226 ? 11.629 3.691 -6.215 1.00 97.50 226 TYR A O 1
ATOM 1857 N N . LEU A 1 227 ? 11.192 1.731 -7.224 1.00 97.75 227 LEU A N 1
ATOM 1858 C CA . LEU A 1 227 ? 10.203 2.218 -8.175 1.00 97.75 227 LEU A CA 1
ATOM 1859 C C . LEU A 1 227 ? 8.945 1.348 -8.096 1.00 97.75 227 LEU A C 1
ATOM 1861 O O . LEU A 1 227 ? 9.023 0.118 -8.137 1.00 97.75 227 LEU A O 1
ATOM 1865 N N . ARG A 1 228 ? 7.762 1.972 -8.007 1.00 98.00 228 ARG A N 1
ATOM 1866 C CA . ARG A 1 228 ? 6.493 1.235 -8.101 1.00 98.00 228 ARG A CA 1
ATOM 1867 C C . ARG A 1 228 ? 6.054 1.148 -9.555 1.00 98.00 228 ARG A C 1
ATOM 1869 O O . ARG A 1 228 ? 5.634 2.151 -10.136 1.00 98.00 228 ARG A O 1
ATOM 1876 N N . LEU A 1 229 ? 6.064 -0.061 -10.099 1.00 97.88 229 LEU A N 1
ATOM 1877 C CA . LEU A 1 229 ? 5.516 -0.367 -11.415 1.00 97.88 229 LEU A CA 1
ATOM 1878 C C . LEU A 1 229 ? 4.083 -0.872 -11.289 1.00 97.88 229 LEU A C 1
ATOM 1880 O O . LEU A 1 229 ? 3.749 -1.577 -10.337 1.00 97.88 229 LEU A O 1
ATOM 1884 N N . ASN A 1 230 ? 3.232 -0.512 -12.249 1.00 97.12 230 ASN A N 1
ATOM 1885 C CA . ASN A 1 230 ? 1.905 -1.102 -12.371 1.00 97.12 230 ASN A CA 1
ATOM 1886 C C . ASN A 1 230 ? 1.990 -2.267 -13.351 1.00 97.12 230 ASN A C 1
ATOM 1888 O O . ASN A 1 230 ? 2.167 -2.064 -14.549 1.00 97.12 230 ASN A O 1
ATOM 1892 N N . VAL A 1 231 ? 1.827 -3.479 -12.836 1.00 96.38 231 VAL A N 1
ATOM 1893 C CA . VAL A 1 231 ? 2.024 -4.721 -13.590 1.00 96.38 231 VAL A CA 1
ATOM 1894 C C . VAL A 1 231 ? 1.091 -4.807 -14.797 1.00 96.38 231 VAL A C 1
ATOM 1896 O O . VAL A 1 231 ? 1.469 -5.331 -15.835 1.00 96.38 231 VAL A O 1
ATOM 1899 N N . ALA A 1 232 ? -0.108 -4.229 -14.699 1.00 93.00 232 ALA A N 1
ATOM 1900 C CA . ALA A 1 232 ? -1.092 -4.264 -15.773 1.00 93.00 232 ALA A CA 1
ATOM 1901 C C . ALA A 1 232 ? -0.871 -3.204 -16.868 1.00 93.00 232 ALA A C 1
ATOM 1903 O O . ALA A 1 232 ? -1.479 -3.316 -17.931 1.00 93.00 232 ALA A O 1
ATOM 1904 N N . THR A 1 233 ? -0.085 -2.151 -16.612 1.00 94.56 233 THR A N 1
ATOM 1905 C CA . THR A 1 233 ? 0.027 -1.001 -17.534 1.00 94.56 233 THR A CA 1
ATOM 1906 C C . THR A 1 233 ? 1.453 -0.621 -17.910 1.00 94.56 233 THR A C 1
ATOM 1908 O O . THR A 1 233 ? 1.633 0.177 -18.824 1.00 94.56 233 THR A O 1
ATOM 1911 N N . THR A 1 234 ? 2.467 -1.125 -17.209 1.00 97.12 234 THR A N 1
ATOM 1912 C CA . THR A 1 234 ? 3.867 -0.892 -17.570 1.00 97.12 234 THR A CA 1
ATOM 1913 C C . THR A 1 234 ? 4.169 -1.573 -18.903 1.00 97.12 234 THR A C 1
ATOM 1915 O O . THR A 1 234 ? 3.949 -2.771 -19.056 1.00 97.12 234 THR A O 1
ATOM 1918 N N . SER A 1 235 ? 4.661 -0.799 -19.872 1.00 96.75 235 SER A N 1
ATOM 1919 C CA . SER A 1 235 ? 4.930 -1.288 -21.222 1.00 96.75 235 SER A CA 1
ATOM 1920 C C . SER A 1 235 ? 6.359 -1.820 -21.374 1.00 96.75 235 SER A C 1
ATOM 1922 O O . SER A 1 235 ? 7.255 -1.491 -20.591 1.00 96.75 235 SER A O 1
ATOM 1924 N N . HIS A 1 236 ? 6.583 -2.634 -22.407 1.00 96.44 236 HIS A N 1
ATOM 1925 C CA . HIS A 1 236 ? 7.909 -3.174 -22.719 1.00 96.44 236 HIS A CA 1
ATOM 1926 C C . HIS A 1 236 ? 8.877 -2.076 -23.173 1.00 96.44 236 HIS A C 1
ATOM 1928 O O . HIS A 1 236 ? 10.069 -2.146 -22.884 1.00 96.44 236 HIS A O 1
ATOM 1934 N N . GLU A 1 237 ? 8.368 -1.041 -23.842 1.00 97.62 237 GLU A N 1
ATOM 1935 C CA . GLU A 1 237 ? 9.141 0.124 -24.270 1.00 97.62 237 GLU A CA 1
ATOM 1936 C C . GLU A 1 237 ? 9.693 0.886 -23.064 1.00 97.62 237 GLU A C 1
ATOM 1938 O O . GLU A 1 237 ? 10.867 1.248 -23.065 1.00 97.62 237 GLU A O 1
ATOM 1943 N N . PHE A 1 238 ? 8.887 1.056 -22.008 1.00 98.00 238 PHE A N 1
ATOM 1944 C CA . PHE A 1 238 ? 9.366 1.664 -20.770 1.00 98.00 238 PHE A CA 1
ATOM 1945 C C . PHE A 1 238 ? 10.450 0.813 -20.099 1.00 98.00 238 PHE A C 1
ATOM 1947 O O . PHE A 1 238 ? 11.458 1.351 -19.654 1.00 98.00 238 PHE A O 1
ATOM 1954 N N . LEU A 1 239 ? 10.274 -0.510 -20.022 1.00 97.81 239 LEU A N 1
ATOM 1955 C CA . LEU A 1 239 ? 11.283 -1.385 -19.410 1.00 97.81 239 LEU A CA 1
ATOM 1956 C C . LEU A 1 239 ? 12.595 -1.384 -20.203 1.00 97.81 239 LEU A C 1
ATOM 1958 O O . LEU A 1 239 ? 13.670 -1.380 -19.611 1.00 97.81 239 LEU A O 1
ATOM 1962 N N . LYS A 1 240 ? 12.521 -1.312 -21.535 1.00 97.44 240 LYS A N 1
ATOM 1963 C CA . LYS A 1 240 ? 13.702 -1.129 -22.381 1.00 97.44 240 LYS A CA 1
ATOM 1964 C C . LYS A 1 240 ? 14.395 0.207 -22.090 1.00 97.44 240 LYS A C 1
ATOM 1966 O O . LYS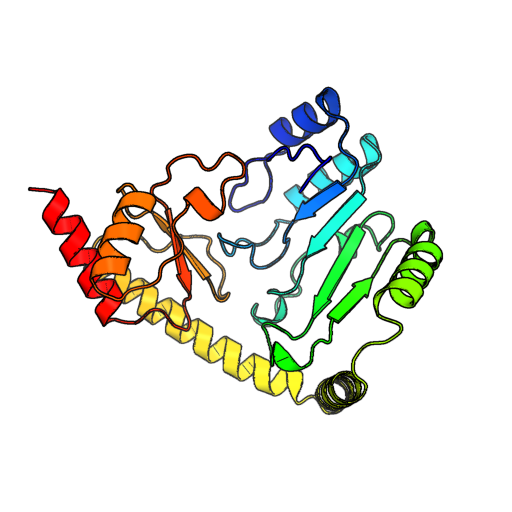 A 1 240 ? 15.596 0.213 -21.841 1.00 97.44 240 LYS A O 1
ATOM 1971 N N . TRP A 1 241 ? 13.633 1.303 -22.062 1.00 98.06 241 TRP A N 1
ATOM 1972 C CA . TRP A 1 241 ? 14.141 2.631 -21.704 1.00 98.06 241 TRP A CA 1
ATOM 1973 C C . TRP A 1 241 ? 14.810 2.629 -20.322 1.00 98.06 241 TRP A C 1
ATOM 1975 O O . TRP A 1 241 ? 15.902 3.163 -20.157 1.00 98.06 241 TRP A O 1
ATOM 1985 N N . LEU A 1 242 ? 14.198 1.962 -19.338 1.00 97.88 242 LEU A N 1
ATOM 1986 C CA . LEU A 1 242 ? 14.733 1.833 -17.984 1.00 97.88 242 LEU A CA 1
ATOM 1987 C C . LEU A 1 242 ? 16.104 1.137 -17.978 1.00 97.88 242 LEU A C 1
ATOM 1989 O O . LEU A 1 242 ? 17.025 1.609 -17.314 1.00 97.88 242 LEU A O 1
ATOM 1993 N N . GLY A 1 243 ? 16.250 0.046 -18.735 1.00 97.31 243 GLY A N 1
ATOM 1994 C CA . GLY A 1 243 ? 17.527 -0.659 -18.875 1.00 97.31 243 GLY A CA 1
ATOM 1995 C C . GLY A 1 243 ? 18.617 0.186 -19.541 1.00 97.31 243 GLY A C 1
ATOM 1996 O O . GLY A 1 243 ? 19.754 0.214 -19.065 1.00 97.31 243 GLY A O 1
ATOM 1997 N N . GLU A 1 244 ? 18.272 0.918 -20.604 1.00 97.00 244 GLU A N 1
ATOM 1998 C CA . GLU A 1 244 ? 19.183 1.851 -21.288 1.00 97.00 244 GLU A CA 1
ATOM 1999 C C . GLU A 1 244 ? 19.631 2.984 -20.351 1.00 97.00 244 GLU A C 1
ATOM 2001 O O . GLU A 1 244 ? 20.824 3.286 -20.268 1.00 97.00 244 GLU A O 1
ATOM 2006 N N . TYR A 1 245 ? 18.696 3.555 -19.585 1.00 96.69 245 TYR A N 1
ATOM 2007 C CA . TYR A 1 245 ? 18.981 4.595 -18.600 1.00 96.69 245 TYR A CA 1
ATOM 2008 C C . TYR A 1 245 ? 19.960 4.112 -17.524 1.00 96.69 245 TYR A C 1
ATOM 2010 O O . TYR A 1 245 ? 20.984 4.756 -17.296 1.00 96.69 245 TYR A O 1
ATOM 2018 N N . ILE A 1 246 ? 19.698 2.960 -16.898 1.00 95.50 246 ILE A N 1
ATOM 2019 C CA . ILE A 1 246 ? 20.566 2.404 -15.844 1.00 95.50 246 ILE A CA 1
ATOM 2020 C C . ILE A 1 246 ? 21.963 2.081 -16.398 1.00 95.50 246 ILE A C 1
ATOM 2022 O O . ILE A 1 246 ? 22.972 2.405 -15.767 1.00 95.50 246 ILE A O 1
ATOM 2026 N N . SER A 1 247 ? 22.035 1.519 -17.608 1.00 94.12 247 SER A N 1
ATOM 2027 C CA . SER A 1 247 ? 23.307 1.220 -18.278 1.00 94.12 247 SER A CA 1
ATOM 2028 C C . SER A 1 247 ? 24.127 2.486 -18.547 1.00 94.12 247 SER A C 1
ATOM 2030 O O . SER A 1 247 ? 25.342 2.479 -18.365 1.00 94.12 247 SER A O 1
ATOM 2032 N N . SER A 1 248 ? 23.472 3.595 -18.915 1.00 94.00 248 SER A N 1
ATOM 2033 C CA . SER A 1 248 ? 24.133 4.885 -19.175 1.00 94.00 248 SER A CA 1
ATOM 2034 C C . SER A 1 248 ? 24.780 5.517 -17.937 1.00 94.00 248 SER A C 1
ATOM 2036 O O . SER A 1 248 ? 25.714 6.298 -18.076 1.00 94.00 248 SER A O 1
ATOM 2038 N N . LEU A 1 249 ? 24.310 5.165 -16.735 1.00 89.69 249 LEU A N 1
ATOM 2039 C CA . LEU A 1 249 ? 24.854 5.650 -15.462 1.00 89.69 249 LEU A CA 1
ATOM 2040 C C . LEU A 1 249 ? 26.041 4.816 -14.960 1.00 89.69 249 LEU A C 1
ATOM 2042 O O . LEU A 1 249 ? 26.702 5.217 -14.005 1.00 89.69 249 LEU A O 1
ATOM 2046 N N . SER A 1 250 ? 26.278 3.648 -15.562 1.00 76.00 250 SER A N 1
ATOM 2047 C CA . SER A 1 250 ? 27.361 2.728 -15.185 1.00 76.00 250 SER A CA 1
ATOM 2048 C C . SER A 1 250 ? 28.672 2.998 -15.944 1.00 76.00 250 SER A C 1
ATOM 2050 O O . SER A 1 250 ? 29.633 2.244 -15.783 1.00 76.00 250 SER A O 1
ATOM 2052 N N . ILE A 1 251 ? 28.698 4.047 -16.775 1.00 52.69 251 ILE A N 1
ATOM 2053 C CA . ILE A 1 251 ? 29.835 4.528 -17.578 1.00 52.69 251 ILE A CA 1
ATOM 2054 C C . ILE A 1 251 ? 30.403 5.787 -16.922 1.00 52.69 251 ILE A C 1
ATOM 2056 O O . ILE A 1 251 ? 31.647 5.877 -16.818 1.00 52.69 251 ILE A O 1
#

Mean predicted aligned error: 4.31 Å

Solvent-accessible surface area (backbone atoms only — not comparable to full-atom values): 13958 Å² total; per-residue (Å²): 132,90,89,73,88,87,81,88,66,61,64,61,66,47,36,66,43,62,67,61,42,51,55,46,46,73,75,67,59,56,65,67,47,78,45,45,36,33,42,17,88,58,51,9,25,43,43,32,71,73,49,51,52,55,51,50,53,50,29,61,75,65,69,30,31,34,40,38,43,41,48,49,41,74,39,50,64,99,62,87,75,58,43,67,44,73,74,56,69,25,70,47,25,29,38,33,37,46,36,52,71,77,73,48,52,88,41,63,49,66,49,76,49,58,20,78,94,45,46,70,60,50,52,52,50,41,48,74,72,62,60,68,69,54,63,69,29,51,52,51,51,52,50,30,60,77,69,46,49,48,62,58,51,39,55,55,49,35,54,50,34,53,51,32,52,50,54,50,38,62,54,33,53,75,52,78,31,65,66,56,88,70,49,43,65,37,59,34,39,51,33,59,69,86,45,58,17,63,62,50,35,54,56,36,43,77,75,74,40,89,69,47,31,32,30,83,79,37,97,81,56,47,89,30,35,28,36,47,44,41,46,85,73,64,50,72,67,55,54,50,50,51,34,54,52,58,57,65,74,77,112

Foldseek 3Di:
DPDDDDDDFDADLQGGDLVVVLVCCVPPLDAEAEFEQALTPPARHHHHPVRLVSVVVSCVVSVHAYEYEHAFVLLFPPDPGDDNCVVVVQQRYWYKYDCVPLHNVVLQDIDIDHHPVCPVVVQVVCCVPPNDGPPVSVVVVVCCVVVVVSVVSSVVSNVLLVVLLVVVQVLCVVLVWHFDPRNGSTQKTKTQLVDFQVVVQVVCVVVPHHWDAPLNVDPVSDTGRITIDGSNPDDSVVSVVSSVVSVVVVD

Nearest PDB structures (foldseek):
  5yhv-assembly1_B  TM=8.490E-01  e=7.377E-12  Mycobacterium tuberculosis H37Rv
  1v2d-assembly1_A-2  TM=7.760E-01  e=6.161E-12  Thermus thermophilus
  4my5-assembly2_C  TM=7.941E-01  e=3.964E-11  Streptococcus mutans UA159
  5yhv-assembly1_D  TM=8.190E-01  e=2.817E-09  Myco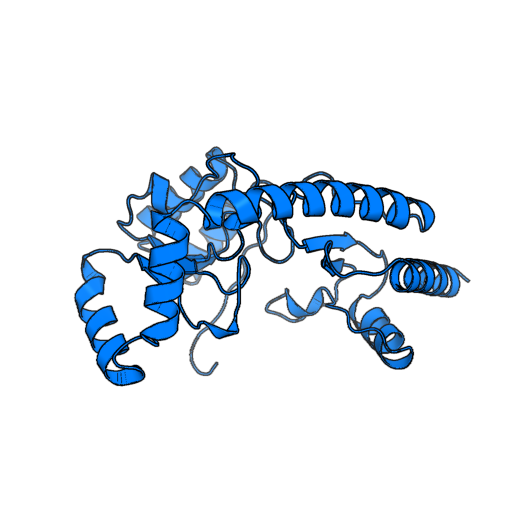bacterium tuberculosis H37Rv
  8bob-assembly1_B  TM=7.442E-01  e=1.370E-09  Escherichia coli K-12

pLDDT: mean 93.47, std 7.15, range [44.94, 98.62]